Protein AF-A0A9D1D3E6-F1 (afdb_monomer_lite)

Secondary structure (DSSP, 8-state):
--PPPPP----------------PPPPPP----S-GGGGTS--S-------------HHHHHHHHHS----HHHHHHHHHHHHHHSTTTHHHHHHHHHHTTS-EEHHHHHHHHHTSHHHHHH---S-HHHHHHHHHHTTSEEEEEE-TTS-B--GGGGTT--HHHHHHH--EEEEEE-HHHHHHHHHH-HHHHHHHHHHTSGGGHHHHHHHHHHTTS-B-HHHHHHHHHH-TTS---EEETTEEPPHHHHHHHHHHHTSEEESSSEEE-HHHHHHHHT--------

Radius of gyration: 28.0 Å; chains: 1; bounding box: 57×85×76 Å

Sequence (286 aa):
MAQAPALVDAESTACPSTSRTRKMPPFPAFEAPSSFERYAEGEAGGVYARPQSRASSASDRAVAESAGELSLEARTDAVVTCVCSQAPLREVLYKTLVHCIEPRDFSEVEDFIAAQDEFVYSHIIQTPFTLVQMLLCAYGLEQIPLDEAGQPLAPERFEGLSEDEADDLVATYELSMTDAGKQAVDLLSPARRIRSQIMQKPHRAHTFYQVLDFCTTPRKFPEIQDYFKQEDDLVLDTVQANQKLSPDFYVDRLEKAGGLVWRGAWVTTDAGKQALATRCDAPCSK

Foldseek 3Di:
DDDDDDDDDDDDDDDDDDPPPPPDDPDPDPDDPPDPVVVVPPPDDDDPPPPDPPPPDVVNVVVVVPPPPDDLVQLLVLQLCLLPVDLLCNVLLLVLLVVQQPKDWLVVSQVVSCPDLSNVPVVDVDHSVVSVVSCCVSLQKDKFFAAPVRDGDDPVNCPPDDPVRVVNRGPTIIMHTDPSNVVNSVVLPLLVLLVCLLPVPVLQNVQLLVVLVVQQPFAAPVVLQVVVVVDPSHDQDAPDVPRTHGSVVSQVSCVSSVQWGDPVGIHGDPSVVVCNVPDPPDPPDD

Organism: NCBI:txid2840688

pLDDT: mean 78.52, std 25.21, range [24.25, 98.44]

Structure (mmCIF, N/CA/C/O backbone):
data_AF-A0A9D1D3E6-F1
#
_entry.id   AF-A0A9D1D3E6-F1
#
loop_
_atom_site.group_PDB
_atom_site.id
_atom_site.type_symbol
_atom_site.label_atom_id
_atom_site.label_alt_id
_atom_site.label_comp_id
_atom_site.label_asym_id
_atom_site.label_entity_id
_atom_site.label_seq_id
_atom_site.pdbx_PDB_ins_code
_atom_site.Cartn_x
_atom_site.Cartn_y
_atom_site.Cartn_z
_atom_site.occupancy
_atom_site.B_iso_or_equiv
_atom_site.auth_seq_id
_atom_site.auth_comp_id
_atom_site.auth_asym_id
_atom_site.auth_atom_id
_atom_site.pdbx_PDB_model_num
ATOM 1 N N . MET A 1 1 ? 12.333 68.688 -42.466 1.00 40.88 1 MET A N 1
ATOM 2 C CA . MET A 1 1 ? 12.000 69.496 -41.275 1.00 40.88 1 MET A CA 1
ATOM 3 C C . MET A 1 1 ? 10.821 68.853 -40.571 1.00 40.88 1 MET A C 1
ATOM 5 O O . MET A 1 1 ? 9.738 68.887 -41.131 1.00 40.88 1 MET A O 1
ATOM 9 N N . ALA A 1 2 ? 11.059 68.230 -39.418 1.00 38.19 2 ALA A N 1
ATOM 10 C CA . ALA A 1 2 ? 10.150 68.134 -38.268 1.00 38.19 2 ALA A CA 1
ATOM 11 C C . ALA A 1 2 ? 10.838 67.238 -37.226 1.00 38.19 2 ALA A C 1
ATOM 13 O O . ALA A 1 2 ? 11.149 66.082 -37.500 1.00 38.19 2 ALA A O 1
ATOM 14 N N . GLN A 1 3 ? 11.169 67.850 -36.092 1.00 34.41 3 GLN A N 1
ATOM 15 C CA . GLN A 1 3 ? 11.881 67.293 -34.945 1.00 34.41 3 GLN A CA 1
ATOM 16 C C . GLN A 1 3 ? 11.022 66.297 -34.160 1.00 34.41 3 GLN A C 1
ATOM 18 O O . GLN A 1 3 ? 9.830 66.518 -33.961 1.00 34.41 3 GLN A O 1
ATOM 23 N N . ALA A 1 4 ? 11.676 65.252 -33.655 1.00 40.06 4 ALA A N 1
ATOM 24 C CA . ALA A 1 4 ? 11.192 64.437 -32.548 1.00 40.06 4 ALA A CA 1
ATOM 25 C C . ALA A 1 4 ? 11.389 65.185 -31.214 1.00 40.06 4 ALA A C 1
ATOM 27 O O . ALA A 1 4 ? 12.439 65.814 -31.045 1.00 40.06 4 ALA A O 1
ATOM 28 N N . PRO A 1 5 ? 10.449 65.103 -30.254 1.00 45.25 5 PRO A N 1
ATOM 29 C CA . PRO A 1 5 ? 10.700 65.516 -28.887 1.00 45.25 5 PRO A CA 1
ATOM 30 C C . PRO A 1 5 ? 11.123 64.339 -27.998 1.00 45.25 5 PRO A C 1
ATOM 32 O O . PRO A 1 5 ? 10.893 63.166 -28.292 1.00 45.25 5 PRO A O 1
ATOM 35 N N . ALA A 1 6 ? 11.809 64.737 -26.935 1.00 36.91 6 ALA A N 1
ATOM 36 C CA . ALA A 1 6 ? 12.753 63.994 -26.127 1.00 36.91 6 ALA A CA 1
ATOM 37 C C . ALA A 1 6 ? 12.142 63.227 -24.943 1.00 36.91 6 ALA A C 1
ATOM 39 O O . ALA A 1 6 ? 10.986 63.417 -24.568 1.00 36.91 6 ALA A O 1
ATOM 40 N N . LEU A 1 7 ? 13.011 62.387 -24.375 1.00 34.22 7 LEU A N 1
ATOM 41 C CA . LEU A 1 7 ? 12.887 61.622 -23.142 1.00 34.22 7 LEU A CA 1
ATOM 42 C C . LEU A 1 7 ? 12.413 62.465 -21.949 1.00 34.22 7 LEU A C 1
ATOM 44 O O . LEU A 1 7 ? 12.846 63.602 -21.769 1.00 34.22 7 LEU A O 1
ATOM 48 N N . VAL A 1 8 ? 11.623 61.827 -21.085 1.00 37.94 8 VAL A N 1
ATOM 49 C CA . VAL A 1 8 ? 11.493 62.183 -19.670 1.00 37.94 8 VAL A CA 1
ATOM 50 C C . VAL A 1 8 ? 11.907 60.981 -18.826 1.00 37.94 8 VAL A C 1
ATOM 52 O O . VAL A 1 8 ? 11.425 59.864 -19.026 1.00 37.94 8 VAL A O 1
ATOM 55 N N . ASP A 1 9 ? 12.862 61.242 -17.941 1.00 31.69 9 ASP A N 1
ATOM 56 C CA . ASP A 1 9 ? 13.525 60.313 -17.038 1.00 31.69 9 ASP A CA 1
ATOM 57 C C . ASP A 1 9 ? 12.572 59.788 -15.955 1.00 31.69 9 ASP A C 1
ATOM 59 O O . ASP A 1 9 ? 11.878 60.556 -15.289 1.00 31.69 9 ASP A O 1
ATOM 63 N N . ALA A 1 10 ? 12.562 58.469 -15.753 1.00 37.44 10 ALA A N 1
ATOM 64 C CA . ALA A 1 10 ? 11.935 57.845 -14.595 1.00 37.44 10 ALA A CA 1
ATOM 65 C C . ALA A 1 10 ? 12.993 57.664 -13.498 1.00 37.44 10 ALA A C 1
ATOM 67 O O . ALA A 1 10 ? 13.894 56.830 -13.608 1.00 37.44 10 ALA A O 1
ATOM 68 N N . GLU A 1 11 ? 12.874 58.474 -12.447 1.00 33.72 11 GLU A N 1
ATOM 69 C CA . GLU A 1 11 ? 13.669 58.398 -11.226 1.00 33.72 11 GLU A CA 1
ATOM 70 C C . GLU A 1 11 ? 13.588 57.012 -10.568 1.00 33.72 11 GLU A C 1
ATOM 72 O O . GLU A 1 11 ? 12.531 56.504 -10.190 1.00 33.72 11 GLU A O 1
ATOM 77 N N . SER A 1 12 ? 14.771 56.427 -10.393 1.00 38.28 12 SER A N 1
ATOM 78 C CA . SER A 1 12 ? 15.054 55.240 -9.598 1.00 38.28 12 SER A CA 1
ATOM 79 C C . SER A 1 12 ? 14.793 55.516 -8.113 1.00 38.28 12 SER A C 1
ATOM 81 O O . SER A 1 12 ? 15.663 56.028 -7.409 1.00 38.28 12 SER A O 1
ATOM 83 N N . THR A 1 13 ? 13.628 55.109 -7.606 1.00 34.84 13 THR A N 1
ATOM 84 C CA . THR A 1 13 ? 13.395 54.999 -6.158 1.00 34.84 13 THR A CA 1
ATOM 85 C C . THR A 1 13 ? 13.752 53.586 -5.701 1.00 34.84 13 THR A C 1
ATOM 87 O O . THR A 1 13 ? 13.027 52.624 -5.946 1.00 34.84 13 THR A O 1
ATOM 90 N N . ALA A 1 14 ? 14.912 53.465 -5.058 1.00 33.28 14 ALA A N 1
ATOM 91 C CA . ALA A 1 14 ? 15.418 52.233 -4.475 1.00 33.28 14 ALA A CA 1
ATOM 92 C C . ALA A 1 14 ? 14.562 51.788 -3.272 1.00 33.28 14 ALA A C 1
ATOM 94 O O . ALA A 1 14 ? 14.410 52.527 -2.299 1.00 33.28 14 ALA A O 1
ATOM 95 N N . CYS A 1 15 ? 14.051 50.555 -3.304 1.00 30.61 15 CYS A N 1
ATOM 96 C CA . CYS A 1 15 ? 13.525 49.878 -2.118 1.00 30.61 15 CYS A CA 1
ATOM 97 C C . CYS A 1 15 ? 14.690 49.361 -1.250 1.00 30.61 15 CYS A C 1
ATOM 99 O O . CYS A 1 15 ? 15.587 48.698 -1.776 1.00 30.61 15 CYS A O 1
ATOM 101 N N . PRO A 1 16 ? 14.693 49.595 0.075 1.00 35.12 16 PRO A N 1
ATOM 102 C CA . PRO A 1 16 ? 15.749 49.097 0.945 1.00 35.12 16 PRO A CA 1
ATOM 103 C C . PRO A 1 16 ? 15.631 47.578 1.136 1.00 35.12 16 PRO A C 1
ATOM 105 O O . PRO A 1 16 ? 14.717 47.070 1.787 1.00 35.12 16 PRO A O 1
ATOM 108 N N . SER A 1 17 ? 16.607 46.848 0.595 1.00 37.59 17 SER A N 1
ATOM 109 C CA . SER A 1 17 ? 16.848 45.438 0.886 1.00 37.59 17 SER A CA 1
ATOM 110 C C . SER A 1 17 ? 17.264 45.272 2.351 1.00 37.59 17 SER A C 1
ATOM 112 O O . SER A 1 17 ? 18.379 45.625 2.735 1.00 37.59 17 SER A O 1
ATOM 114 N N . THR A 1 18 ? 16.395 44.697 3.178 1.00 36.81 18 THR A N 1
ATOM 115 C CA . THR A 1 18 ? 16.765 44.204 4.512 1.00 36.81 18 THR A CA 1
ATOM 116 C C . THR A 1 18 ? 16.769 42.680 4.507 1.00 36.81 18 THR A C 1
ATOM 118 O O . THR A 1 18 ? 15.882 42.005 5.019 1.00 36.81 18 THR A O 1
ATOM 121 N N . SER A 1 19 ? 17.820 42.113 3.915 1.00 36.44 19 SER A N 1
ATOM 122 C CA . SER A 1 19 ? 18.178 40.704 4.058 1.00 36.44 19 SER A CA 1
ATOM 123 C C . SER A 1 19 ? 18.653 40.437 5.491 1.00 36.44 19 SER A C 1
ATOM 125 O O . SER A 1 19 ? 19.840 40.529 5.801 1.00 36.44 19 SER A O 1
ATOM 127 N N . ARG A 1 20 ? 17.728 40.101 6.395 1.00 36.97 20 ARG A N 1
ATOM 128 C CA . ARG A 1 20 ? 18.063 39.485 7.687 1.00 36.97 20 ARG A CA 1
ATOM 129 C C . ARG A 1 20 ? 18.245 37.982 7.475 1.00 36.97 20 ARG A C 1
ATOM 131 O O . ARG A 1 20 ? 17.347 37.188 7.736 1.00 36.97 20 ARG A O 1
ATOM 138 N N . THR A 1 21 ? 19.422 37.571 7.013 1.00 38.19 21 THR A N 1
ATOM 139 C CA . THR A 1 21 ? 19.848 36.172 7.134 1.00 38.19 21 THR A CA 1
ATOM 140 C C . THR A 1 21 ? 20.020 35.854 8.618 1.00 38.19 21 THR A C 1
ATOM 142 O O . THR A 1 21 ? 21.025 36.234 9.223 1.00 38.19 21 THR A O 1
ATOM 145 N N . ARG A 1 22 ? 19.046 35.172 9.235 1.00 39.72 22 ARG A N 1
ATOM 146 C CA . ARG A 1 22 ? 19.303 34.478 10.502 1.00 39.72 22 ARG A CA 1
ATOM 147 C C . ARG A 1 22 ? 20.287 33.357 10.182 1.00 39.72 22 ARG A C 1
ATOM 149 O O . ARG A 1 22 ? 19.914 32.391 9.526 1.00 39.72 22 ARG A O 1
ATOM 156 N N . LYS A 1 23 ? 21.545 33.493 10.610 1.00 40.69 23 LYS A N 1
ATOM 157 C CA . LYS A 1 23 ? 22.449 32.342 10.687 1.00 40.69 23 LYS A CA 1
ATOM 158 C C . LYS A 1 23 ? 21.807 31.352 11.656 1.00 40.69 23 LYS A C 1
ATOM 160 O O . LYS A 1 23 ? 21.711 31.649 12.844 1.00 40.69 23 LYS A O 1
ATOM 165 N N . MET A 1 24 ? 21.329 30.219 11.144 1.00 37.09 24 MET A N 1
ATOM 166 C CA . MET A 1 24 ? 21.051 29.073 12.003 1.00 37.09 24 MET A CA 1
ATOM 167 C C . MET A 1 24 ? 22.364 28.694 12.699 1.00 37.09 24 MET A C 1
ATOM 169 O O . MET A 1 24 ? 23.413 28.723 12.042 1.00 37.09 24 MET A O 1
ATOM 173 N N . PRO A 1 25 ? 22.349 28.391 14.009 1.00 48.41 25 PRO A N 1
ATOM 174 C CA . PRO A 1 25 ? 23.513 27.789 14.637 1.00 48.41 25 PRO A CA 1
ATOM 175 C C . PRO A 1 25 ? 23.863 26.503 13.871 1.00 48.41 25 PRO A C 1
ATOM 177 O O . PRO A 1 25 ? 22.951 25.834 13.372 1.00 48.41 25 PRO A O 1
ATOM 180 N N . PRO A 1 26 ? 25.158 26.179 13.711 1.00 50.59 26 PRO A N 1
ATOM 181 C CA . PRO A 1 26 ? 25.552 24.943 13.053 1.00 50.59 26 PRO A CA 1
ATOM 182 C C . PRO A 1 26 ? 24.870 23.770 13.757 1.00 50.59 26 PRO A C 1
ATOM 184 O O . PRO A 1 26 ? 24.799 23.742 14.988 1.00 50.59 26 PRO A O 1
ATOM 187 N N . PHE A 1 27 ? 24.344 22.827 12.971 1.00 34.50 27 PHE A N 1
ATOM 188 C CA . PHE A 1 27 ? 23.853 21.568 13.520 1.00 34.50 27 PHE A CA 1
ATOM 189 C C . PHE A 1 27 ? 24.964 20.952 14.381 1.00 34.50 27 PHE A C 1
ATOM 191 O O . PHE A 1 27 ? 26.127 20.986 13.961 1.00 34.50 27 PHE A O 1
ATOM 198 N N . PRO A 1 28 ? 24.644 20.442 15.585 1.00 44.94 28 PRO A N 1
ATOM 199 C CA . PRO A 1 28 ? 25.637 19.772 16.408 1.00 44.94 28 PRO A CA 1
ATOM 200 C C . PRO A 1 28 ? 26.287 18.664 15.579 1.00 44.94 28 PRO A C 1
ATOM 202 O O . PRO A 1 28 ? 25.602 17.957 14.835 1.00 44.94 28 PRO A O 1
ATOM 205 N N . ALA A 1 29 ? 27.613 18.557 15.662 1.00 40.66 29 ALA A N 1
ATOM 206 C CA . ALA A 1 29 ? 28.335 17.497 14.983 1.00 40.66 29 ALA A CA 1
ATOM 207 C C . ALA A 1 29 ? 27.769 16.154 15.454 1.00 40.66 29 ALA A C 1
ATOM 209 O O . ALA A 1 29 ? 27.758 15.859 16.649 1.00 40.66 29 ALA A O 1
ATOM 210 N N . PHE A 1 30 ? 27.253 15.367 14.514 1.00 39.25 30 PHE A N 1
ATOM 211 C CA . PHE A 1 30 ? 26.855 13.998 14.785 1.00 39.25 30 PHE A CA 1
ATOM 212 C C . PHE A 1 30 ? 28.131 13.168 14.931 1.00 39.25 30 PHE A C 1
ATOM 214 O O . PHE A 1 30 ? 28.717 12.726 13.944 1.00 39.25 30 PHE A O 1
ATOM 221 N N . GLU A 1 31 ? 28.592 12.998 16.166 1.00 37.75 31 GLU A N 1
ATOM 222 C CA . GLU A 1 31 ? 29.558 11.957 16.496 1.00 37.75 31 GLU A CA 1
ATOM 223 C C . GLU A 1 31 ? 28.791 10.652 16.682 1.00 37.75 31 GLU A C 1
ATOM 225 O O . GLU A 1 31 ? 28.139 10.428 17.702 1.00 37.75 31 GLU A O 1
ATOM 230 N N . ALA A 1 32 ? 28.845 9.798 15.661 1.00 36.06 32 ALA A N 1
ATOM 231 C CA . ALA A 1 32 ? 28.366 8.430 15.775 1.00 36.06 32 ALA A CA 1
ATOM 232 C C . ALA A 1 32 ? 29.172 7.715 16.880 1.00 36.06 32 ALA A C 1
ATOM 234 O O . ALA A 1 32 ? 30.404 7.658 16.778 1.00 36.06 32 ALA A O 1
ATOM 235 N N . PRO A 1 33 ? 28.530 7.163 17.926 1.00 39.19 33 PRO A N 1
ATOM 236 C CA . PRO A 1 33 ? 29.233 6.396 18.945 1.00 39.19 33 PRO A CA 1
ATOM 237 C C . PRO A 1 33 ? 29.929 5.188 18.311 1.00 39.19 33 PRO A C 1
ATOM 239 O O . PRO A 1 33 ? 29.337 4.453 17.523 1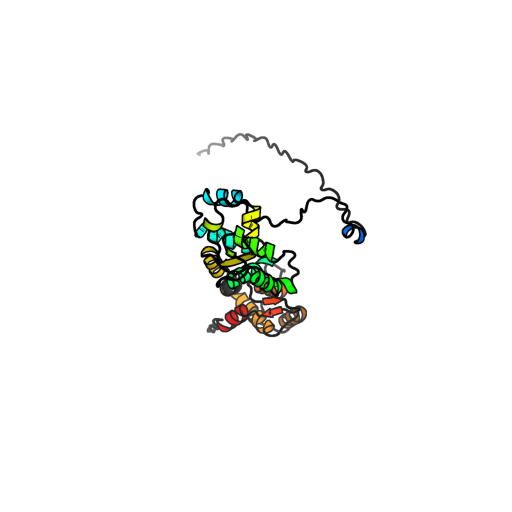.00 39.19 33 PRO A O 1
ATOM 242 N N . SER A 1 34 ? 31.197 4.979 18.661 1.00 40.25 34 SER A N 1
ATOM 243 C CA . SER A 1 34 ? 32.082 3.993 18.029 1.00 40.25 34 SER A CA 1
ATOM 244 C C . SER A 1 34 ? 31.787 2.529 18.376 1.00 40.25 34 SER A C 1
ATOM 246 O O . SER A 1 34 ? 32.516 1.648 17.920 1.00 40.25 34 SER A O 1
ATOM 248 N N . SER A 1 35 ? 30.744 2.233 19.153 1.00 45.78 35 SER A N 1
ATOM 249 C CA . SER A 1 35 ? 30.338 0.852 19.405 1.00 45.78 35 SER A CA 1
ATOM 250 C C . SER A 1 35 ? 28.846 0.704 19.707 1.00 45.78 35 SER A C 1
ATOM 252 O O . SER A 1 35 ? 28.232 1.485 20.433 1.00 45.78 35 SER A O 1
ATOM 254 N N . PHE A 1 36 ? 28.293 -0.361 19.128 1.00 40.34 36 PHE A N 1
ATOM 255 C CA . PHE A 1 36 ? 26.905 -0.819 19.200 1.00 40.34 36 PHE A CA 1
ATOM 256 C C . PHE A 1 36 ? 26.431 -1.139 20.633 1.00 40.34 36 PHE A C 1
ATOM 258 O O . PHE A 1 36 ? 25.243 -1.071 20.928 1.00 40.34 36 PHE A O 1
ATOM 265 N N . GLU A 1 37 ? 27.353 -1.429 21.551 1.00 39.22 37 GLU A N 1
ATOM 266 C CA . GLU A 1 37 ? 27.045 -1.918 22.902 1.00 39.22 37 GLU A CA 1
ATOM 267 C C . GLU A 1 37 ? 26.403 -0.856 23.814 1.00 39.22 37 GLU A C 1
ATOM 269 O O . GLU A 1 37 ? 25.598 -1.203 24.672 1.00 39.22 37 GLU A O 1
ATOM 274 N N . ARG A 1 38 ? 26.631 0.447 23.576 1.00 39.00 38 ARG A N 1
ATOM 275 C CA . ARG A 1 38 ? 25.973 1.519 24.356 1.00 39.00 38 ARG A CA 1
ATOM 276 C C . ARG A 1 38 ? 24.497 1.752 24.011 1.00 39.00 38 ARG A C 1
ATOM 278 O O . ARG A 1 38 ? 23.840 2.510 24.711 1.00 39.00 38 ARG A O 1
ATOM 285 N N . TYR A 1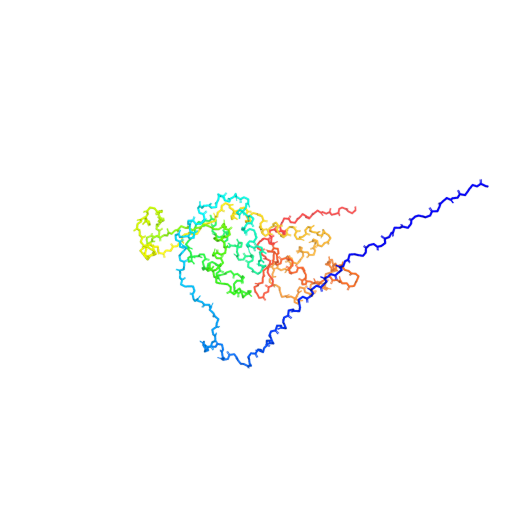 39 ? 23.966 1.122 22.960 1.00 42.38 39 TYR A N 1
ATOM 286 C CA . TYR A 1 39 ? 22.527 1.156 22.660 1.00 42.38 39 TYR A CA 1
ATOM 287 C C . TYR A 1 39 ? 21.724 0.121 23.463 1.00 42.38 39 TYR A C 1
ATOM 289 O O . TYR A 1 39 ? 20.520 0.294 23.631 1.00 42.38 39 TYR A O 1
ATOM 297 N N . ALA A 1 40 ? 22.365 -0.950 23.943 1.00 37.75 40 ALA A N 1
ATOM 298 C CA . ALA A 1 40 ? 21.685 -2.039 24.647 1.00 37.75 40 ALA A CA 1
ATOM 299 C C . ALA A 1 40 ? 21.458 -1.737 26.139 1.00 37.75 40 ALA A C 1
ATOM 301 O O . ALA A 1 40 ? 20.507 -2.237 26.738 1.00 37.75 40 ALA A O 1
ATOM 302 N N . GLU A 1 41 ? 22.302 -0.893 26.731 1.00 34.91 41 GLU A N 1
ATOM 303 C CA . GLU A 1 41 ? 22.212 -0.485 28.132 1.00 34.91 41 GLU A CA 1
ATOM 304 C C . GLU A 1 41 ? 21.553 0.898 28.197 1.00 34.91 41 GLU A C 1
ATOM 306 O O . GLU A 1 41 ? 22.193 1.924 27.989 1.00 34.91 41 GLU A O 1
ATOM 311 N N . GLY A 1 42 ? 20.231 0.906 28.385 1.00 38.72 42 GLY A N 1
ATOM 312 C CA . GLY A 1 42 ? 19.342 2.065 28.260 1.00 38.72 42 GLY A CA 1
ATOM 313 C C . GLY A 1 42 ? 19.565 3.216 29.250 1.00 38.72 42 GLY A C 1
ATOM 314 O O . GLY A 1 42 ? 18.682 3.518 30.048 1.00 38.72 42 GLY A O 1
ATOM 315 N N . GLU A 1 43 ? 20.683 3.929 29.135 1.00 36.19 43 GLU A N 1
ATOM 316 C CA . GLU A 1 43 ? 20.947 5.196 29.823 1.00 36.19 43 GLU A CA 1
ATOM 317 C C . GLU A 1 43 ? 21.388 6.292 28.837 1.00 36.19 43 GLU A C 1
ATOM 319 O O . GLU A 1 43 ? 22.552 6.670 28.751 1.00 36.19 43 GLU A O 1
ATOM 324 N N . ALA A 1 44 ? 20.424 6.846 28.096 1.00 32.53 44 ALA A N 1
ATOM 325 C CA . ALA A 1 44 ? 20.432 8.244 27.656 1.00 32.53 44 ALA A CA 1
ATOM 326 C C . ALA A 1 44 ? 19.013 8.634 27.217 1.00 32.53 44 ALA A C 1
ATOM 328 O O . ALA A 1 44 ? 18.488 8.142 26.221 1.00 32.53 44 ALA A O 1
ATOM 329 N N . GLY A 1 45 ? 18.378 9.503 28.005 1.00 37.72 45 GLY A N 1
ATOM 330 C CA . GLY A 1 45 ? 16.989 9.911 27.843 1.00 37.72 45 GLY A CA 1
ATOM 331 C C . GLY A 1 45 ? 16.689 10.592 26.507 1.00 37.72 45 GLY A C 1
ATOM 332 O O . GLY A 1 45 ? 17.087 11.727 26.261 1.00 37.72 45 GLY A O 1
ATOM 333 N N . GLY A 1 46 ? 15.879 9.915 25.701 1.00 28.28 46 GLY A N 1
ATOM 334 C CA . GLY A 1 46 ? 14.884 10.513 24.824 1.00 28.28 46 GLY A CA 1
ATOM 335 C C . GLY A 1 46 ? 13.560 9.850 25.177 1.00 28.28 46 GLY A C 1
ATOM 336 O O . GLY A 1 46 ? 13.474 8.625 25.183 1.00 28.28 46 GLY A O 1
ATOM 337 N N . VAL A 1 47 ? 12.558 10.637 25.562 1.00 33.47 47 VAL A N 1
ATOM 338 C CA . VAL A 1 47 ? 11.238 10.141 25.966 1.00 33.47 47 VAL A CA 1
ATOM 339 C C . VAL A 1 47 ? 10.556 9.490 24.760 1.00 33.47 47 VAL A C 1
ATOM 341 O O . VAL A 1 47 ? 9.810 10.136 24.037 1.00 33.47 47 VAL A O 1
ATOM 344 N N . TYR A 1 48 ? 10.797 8.201 24.551 1.00 32.50 48 TYR A N 1
ATOM 345 C CA . TYR A 1 48 ? 9.810 7.312 23.961 1.00 32.50 48 TYR A CA 1
ATOM 346 C C . TYR A 1 48 ? 9.181 6.581 25.131 1.00 32.50 48 TYR A C 1
ATOM 348 O O . TYR A 1 48 ? 9.608 5.499 25.533 1.00 32.50 48 TYR A O 1
ATOM 356 N N . ALA A 1 49 ? 8.198 7.248 25.738 1.00 26.11 49 ALA A N 1
ATOM 357 C CA . ALA A 1 49 ? 7.249 6.553 26.578 1.00 26.11 49 ALA A CA 1
ATOM 358 C C . ALA A 1 49 ? 6.727 5.374 25.751 1.00 26.11 49 ALA A C 1
ATOM 360 O O . ALA A 1 49 ? 6.191 5.565 24.658 1.00 26.11 49 ALA A O 1
ATOM 361 N N . ARG A 1 50 ? 6.947 4.158 26.256 1.00 24.25 50 ARG A N 1
ATOM 362 C CA . ARG A 1 50 ? 6.205 2.968 25.845 1.00 24.25 50 ARG A CA 1
ATOM 363 C C . ARG A 1 50 ? 4.742 3.409 25.706 1.00 24.25 50 ARG A C 1
ATOM 365 O O . ARG A 1 50 ? 4.246 3.973 26.685 1.00 24.25 50 ARG A O 1
ATOM 372 N N . PRO A 1 51 ? 4.071 3.241 24.552 1.00 30.31 51 PRO A N 1
ATOM 373 C CA . PRO A 1 51 ? 2.654 3.524 24.503 1.00 30.31 51 PRO A CA 1
ATOM 374 C C . PRO A 1 51 ? 2.011 2.501 25.435 1.00 30.31 51 PRO A C 1
ATOM 376 O O . PRO A 1 51 ? 1.881 1.325 25.106 1.00 30.31 51 PRO A O 1
ATOM 379 N N . GLN A 1 52 ? 1.709 2.938 26.656 1.00 29.33 52 GLN A N 1
ATOM 380 C CA . GLN A 1 52 ? 0.580 2.396 27.384 1.00 29.33 52 GLN A CA 1
ATOM 381 C C . GLN A 1 52 ? -0.599 2.535 26.431 1.00 29.33 52 GLN A C 1
ATOM 383 O O . GLN A 1 52 ? -0.685 3.548 25.730 1.00 29.33 52 GLN A O 1
ATOM 388 N N . SER A 1 53 ? -1.402 1.479 26.339 1.00 34.88 53 SER A N 1
ATOM 389 C CA . SER A 1 53 ? -2.654 1.428 25.597 1.00 34.88 53 SER A CA 1
ATOM 390 C C . SER A 1 53 ? -3.440 2.697 25.883 1.00 34.88 53 SER A C 1
ATOM 392 O O . SER A 1 53 ? -4.142 2.809 26.878 1.00 34.88 53 SER A O 1
ATOM 394 N N . ARG A 1 54 ? -3.262 3.703 25.032 1.00 33.03 54 ARG A N 1
ATOM 395 C CA . ARG A 1 54 ? -4.072 4.899 25.073 1.00 33.03 54 ARG A CA 1
ATOM 396 C C . ARG A 1 54 ? -5.277 4.522 24.243 1.00 33.03 54 ARG A C 1
ATOM 398 O O . ARG A 1 54 ? -5.343 4.846 23.058 1.00 33.03 54 ARG A O 1
ATOM 405 N N . ALA A 1 55 ? -6.165 3.747 24.868 1.00 36.00 55 ALA A N 1
ATOM 406 C CA . ALA A 1 55 ? -7.557 3.747 24.483 1.00 36.00 55 ALA A CA 1
ATOM 407 C C . ALA A 1 55 ? -7.917 5.215 24.243 1.00 36.00 55 ALA A C 1
ATOM 409 O O . ALA A 1 55 ? -7.560 6.107 25.019 1.00 36.00 55 ALA A O 1
ATOM 410 N N . SER A 1 56 ? -8.446 5.494 23.058 1.00 38.91 56 SER A N 1
ATOM 411 C CA . SER A 1 56 ? -8.832 6.835 22.641 1.00 38.91 56 SER A CA 1
ATOM 412 C C . SER A 1 56 ? -9.692 7.450 23.741 1.00 38.91 56 SER A C 1
ATOM 414 O O . SER A 1 56 ? -10.829 7.018 23.940 1.00 38.91 56 SER A O 1
ATOM 416 N N . SER A 1 57 ? -9.125 8.410 24.473 1.00 35.62 57 SER A N 1
ATOM 417 C CA . SER A 1 57 ? -9.779 9.007 25.630 1.00 35.62 57 SER A CA 1
ATOM 418 C C . SER A 1 57 ? -11.151 9.553 25.227 1.00 35.62 57 SER A C 1
ATOM 420 O O . SER A 1 57 ? -11.325 10.063 24.114 1.00 35.62 57 SER A O 1
ATOM 422 N N . ALA A 1 58 ? -12.130 9.499 26.131 1.00 37.41 58 ALA A N 1
ATOM 423 C CA . ALA A 1 58 ? -13.445 10.111 25.916 1.00 37.41 58 ALA A CA 1
ATOM 424 C C . ALA A 1 58 ? -13.333 11.603 25.520 1.00 37.41 58 ALA A C 1
ATOM 426 O O . ALA A 1 58 ? -14.164 12.122 24.776 1.00 37.41 58 ALA A O 1
ATOM 427 N N . SER A 1 59 ? -12.254 12.275 25.940 1.00 32.97 59 SER A N 1
ATOM 428 C CA . SER A 1 59 ? -11.899 13.629 25.506 1.00 32.97 59 SER A CA 1
ATOM 429 C C . SER A 1 59 ? -11.487 13.743 24.034 1.00 32.97 59 SER A C 1
ATOM 431 O O . SER A 1 59 ? -11.862 14.725 23.401 1.00 32.97 59 SER A O 1
ATOM 433 N N . ASP A 1 60 ? -10.776 12.768 23.459 1.00 36.78 60 ASP A N 1
ATOM 434 C CA . ASP A 1 60 ? -10.442 12.765 22.024 1.00 36.78 60 ASP A CA 1
ATOM 435 C C . ASP A 1 60 ? -11.673 12.422 21.164 1.00 36.78 60 ASP A C 1
ATOM 437 O O . ASP A 1 60 ? -11.864 13.004 20.094 1.00 36.78 60 ASP A O 1
ATOM 441 N N . ARG A 1 61 ? -12.567 11.558 21.674 1.00 39.75 61 ARG A N 1
ATOM 442 C CA . ARG A 1 61 ? -13.895 11.290 21.084 1.00 39.75 61 ARG A CA 1
ATOM 443 C C . ARG A 1 61 ? -14.784 12.543 21.053 1.00 39.75 61 ARG A C 1
ATOM 445 O O . ARG A 1 61 ? -15.369 12.843 20.017 1.00 39.75 61 ARG A O 1
ATOM 452 N N . ALA A 1 62 ? -14.816 13.328 22.131 1.00 29.83 62 ALA A N 1
ATOM 453 C CA . ALA A 1 62 ? -15.627 14.548 22.210 1.00 29.83 62 ALA A CA 1
ATOM 454 C C . ALA A 1 62 ? -15.105 15.703 21.325 1.00 29.83 62 ALA A C 1
ATOM 456 O O . ALA A 1 62 ? -15.885 16.534 20.852 1.00 29.83 62 ALA A O 1
ATOM 457 N N . VAL A 1 63 ? -13.794 15.770 21.052 1.00 36.31 63 VAL A N 1
ATOM 458 C CA . VAL A 1 63 ? -13.248 16.750 20.092 1.00 36.31 63 VAL A CA 1
ATOM 459 C C . VAL A 1 63 ? -13.618 16.367 18.652 1.00 36.31 63 VAL A C 1
ATOM 461 O O . VAL A 1 63 ? -13.902 17.259 17.851 1.00 36.31 63 VAL A O 1
ATOM 464 N N . ALA A 1 64 ? -13.709 15.070 18.338 1.00 37.56 64 ALA A N 1
ATOM 465 C CA . ALA A 1 64 ? -14.181 14.587 17.038 1.00 37.56 64 ALA A CA 1
ATOM 466 C C . ALA A 1 64 ? -15.683 14.850 16.804 1.00 37.56 64 ALA A C 1
ATOM 468 O O . ALA A 1 64 ? -16.074 15.157 15.682 1.00 37.56 64 ALA A O 1
ATOM 469 N N . GLU A 1 65 ? -16.513 14.817 17.851 1.00 36.59 65 GLU A N 1
ATOM 470 C CA . GLU A 1 65 ? -17.962 15.075 17.751 1.00 36.59 65 GLU A CA 1
ATOM 471 C C . GLU A 1 65 ? -18.338 16.557 17.551 1.00 36.59 65 GLU A C 1
ATOM 473 O O . GLU A 1 65 ? -19.464 16.858 17.156 1.00 36.59 65 GLU A O 1
ATOM 478 N N . SER A 1 66 ? -17.416 17.504 17.774 1.00 34.97 66 SER A N 1
ATOM 479 C CA . SER A 1 66 ? -17.686 18.949 17.613 1.00 34.97 66 SER A CA 1
ATOM 480 C C . SER A 1 66 ? -17.080 19.588 16.355 1.00 34.97 66 SER A C 1
ATOM 482 O O . SER A 1 66 ? -17.359 20.753 16.053 1.00 34.97 66 SER A O 1
ATOM 484 N N . ALA A 1 67 ? -16.295 18.837 15.580 1.00 40.12 67 ALA A N 1
ATOM 485 C CA . ALA A 1 67 ? -15.884 19.233 14.240 1.00 40.12 67 ALA A CA 1
ATOM 486 C C . ALA A 1 67 ? -16.979 18.782 13.269 1.00 40.12 67 ALA A C 1
ATOM 488 O O . ALA A 1 67 ? -17.163 17.584 13.081 1.00 40.12 67 ALA A O 1
ATOM 489 N N . GLY A 1 68 ? -17.731 19.730 12.693 1.00 50.69 68 GLY A N 1
ATOM 490 C CA . GLY A 1 68 ? -18.824 19.431 11.761 1.00 50.69 68 GLY A CA 1
ATOM 491 C C . GLY A 1 68 ? -18.444 18.306 10.800 1.00 50.69 68 GLY A C 1
ATOM 492 O O . GLY A 1 68 ? -17.350 18.354 10.237 1.00 50.69 68 GLY A O 1
ATOM 493 N N . GLU A 1 69 ? -19.312 17.291 10.699 1.00 69.25 69 GLU A N 1
ATOM 494 C CA . GLU A 1 69 ? -19.058 16.029 9.998 1.00 69.25 69 GLU A CA 1
ATOM 495 C C . GLU A 1 69 ? -18.238 16.271 8.729 1.00 69.25 69 GLU A C 1
ATOM 497 O O . GLU A 1 69 ? -18.736 16.823 7.744 1.00 69.25 69 GLU A O 1
ATOM 502 N N . LEU A 1 70 ? -16.949 15.907 8.767 1.00 82.12 70 LEU A N 1
ATOM 503 C CA . LEU A 1 70 ? -16.091 16.028 7.593 1.00 82.12 70 LEU A CA 1
ATOM 504 C C . LEU A 1 70 ? -16.778 15.309 6.437 1.00 82.12 70 LEU A C 1
ATOM 506 O O . LEU A 1 70 ? -17.182 14.151 6.591 1.00 82.12 70 LEU A O 1
ATOM 510 N N . SER A 1 71 ? -16.899 15.997 5.300 1.00 94.75 71 SER A N 1
ATOM 511 C CA . SER A 1 71 ? -17.518 15.423 4.112 1.00 94.75 71 SER A CA 1
ATOM 512 C C . SER A 1 71 ? -16.794 14.141 3.699 1.00 94.75 71 SER A C 1
ATOM 514 O O . SER A 1 71 ? -15.601 13.959 3.961 1.00 94.75 71 SER A O 1
ATOM 516 N N . LEU A 1 72 ? -17.507 13.251 3.009 1.00 94.62 72 LEU A N 1
ATOM 517 C CA . LEU A 1 72 ? -16.926 12.013 2.489 1.00 94.62 72 LEU A CA 1
ATOM 518 C C . LEU A 1 72 ? -15.703 12.276 1.593 1.00 94.62 72 LEU A C 1
ATOM 520 O O . LEU A 1 72 ? -14.730 11.530 1.646 1.00 94.62 72 LEU A O 1
ATOM 524 N N . GLU A 1 73 ? -15.728 13.361 0.818 1.00 96.00 73 GLU A N 1
ATOM 525 C CA . GLU A 1 73 ? -14.602 13.805 -0.011 1.00 96.00 73 GLU A CA 1
ATOM 526 C C . GLU A 1 73 ? -13.381 14.168 0.846 1.00 96.00 73 GLU A C 1
ATOM 528 O O . GLU A 1 73 ? -12.298 13.639 0.618 1.00 96.00 73 GLU A O 1
ATOM 533 N N . ALA A 1 74 ? -13.561 14.971 1.902 1.00 96.75 74 ALA A N 1
ATOM 534 C CA . ALA A 1 74 ? -12.470 15.349 2.801 1.00 96.75 74 ALA A CA 1
ATOM 535 C C . ALA A 1 74 ? -11.873 14.139 3.542 1.00 96.75 74 ALA A C 1
ATOM 537 O O . ALA A 1 74 ? -10.657 14.054 3.718 1.00 96.75 74 ALA A O 1
ATOM 538 N N . ARG A 1 75 ? -12.716 13.179 3.950 1.00 97.44 75 ARG A N 1
ATOM 539 C CA . ARG A 1 75 ? -12.251 11.914 4.542 1.00 97.44 75 ARG A CA 1
ATOM 540 C C . ARG A 1 75 ? -11.478 11.082 3.522 1.00 97.44 75 ARG A C 1
ATOM 542 O O . ARG A 1 75 ? -10.403 10.590 3.836 1.00 97.44 75 ARG A O 1
ATOM 549 N N . THR A 1 76 ? -11.975 10.972 2.291 1.00 98.25 76 THR A N 1
ATOM 550 C CA . THR A 1 76 ? -11.291 10.242 1.210 1.00 98.25 76 THR A CA 1
ATOM 551 C C . THR A 1 76 ? -9.915 10.844 0.922 1.00 98.25 76 THR A C 1
ATOM 553 O O . THR A 1 76 ? -8.932 10.108 0.833 1.00 98.25 76 THR A O 1
ATOM 556 N N . ASP A 1 77 ? -9.811 12.173 0.861 1.00 97.88 77 ASP A N 1
ATOM 557 C CA . ASP A 1 77 ? -8.539 12.879 0.691 1.00 97.88 77 ASP A CA 1
ATOM 558 C C . ASP A 1 77 ? -7.565 12.612 1.847 1.00 97.88 77 ASP A C 1
ATOM 560 O O . ASP A 1 77 ? -6.364 12.439 1.613 1.00 97.88 77 ASP A O 1
ATOM 564 N N . ALA A 1 78 ? -8.060 12.517 3.086 1.00 98.06 78 ALA A N 1
ATOM 565 C CA . ALA A 1 78 ? -7.246 12.145 4.241 1.00 98.06 78 ALA A CA 1
ATOM 566 C C . ALA A 1 78 ? -6.686 10.718 4.107 1.00 98.06 78 ALA A C 1
ATOM 568 O O . ALA A 1 78 ? -5.483 10.518 4.305 1.00 98.06 78 ALA A O 1
ATOM 569 N N . VAL A 1 79 ? -7.509 9.746 3.691 1.00 98.38 79 VAL A N 1
ATOM 570 C CA . VAL A 1 79 ? -7.062 8.365 3.432 1.00 98.38 79 VAL A CA 1
ATOM 571 C C . VAL A 1 79 ? -6.019 8.330 2.318 1.00 98.38 79 VAL A C 1
ATOM 573 O O . VAL A 1 79 ? -4.944 7.755 2.495 1.00 98.38 79 VAL A O 1
ATOM 576 N N . VAL A 1 80 ? -6.296 8.971 1.179 1.00 98.00 80 VAL A N 1
ATOM 577 C CA . VAL A 1 80 ? -5.374 9.010 0.034 1.00 98.00 80 VAL A CA 1
ATOM 578 C C . VAL A 1 80 ? -4.043 9.643 0.432 1.00 98.00 80 VAL A C 1
ATOM 580 O O . VAL A 1 80 ? -2.982 9.102 0.106 1.00 98.00 80 VAL A O 1
ATOM 583 N N . THR A 1 81 ? -4.088 10.748 1.176 1.00 97.94 81 THR A N 1
ATOM 584 C CA . THR A 1 81 ? -2.897 11.428 1.694 1.00 97.94 81 THR A CA 1
ATOM 585 C C . THR A 1 81 ? -2.107 10.516 2.625 1.00 97.94 81 THR A C 1
ATOM 587 O O . THR A 1 81 ? -0.899 10.376 2.444 1.00 97.94 81 THR A O 1
ATOM 590 N N . CYS A 1 82 ? -2.770 9.848 3.573 1.00 97.50 82 CYS A N 1
ATOM 591 C CA . CYS A 1 82 ? -2.141 8.904 4.494 1.00 97.50 82 CYS A CA 1
ATOM 592 C C . CYS A 1 82 ? -1.401 7.792 3.736 1.00 97.50 82 CYS A C 1
ATOM 594 O O . CYS A 1 82 ? -0.183 7.652 3.877 1.00 97.50 82 CYS A O 1
ATOM 596 N N . VAL A 1 83 ? -2.107 7.089 2.846 1.00 96.56 83 VAL A N 1
ATOM 597 C CA . VAL A 1 83 ? -1.578 5.958 2.067 1.00 96.56 83 VAL A CA 1
ATOM 598 C C . VAL A 1 83 ? -0.439 6.384 1.129 1.00 96.56 83 VAL A C 1
ATOM 600 O O . VAL A 1 83 ? 0.511 5.629 0.921 1.00 96.56 83 VAL A O 1
ATOM 603 N N . CYS A 1 84 ? -0.490 7.595 0.566 1.00 94.44 84 CYS A N 1
ATOM 604 C CA . CYS A 1 84 ? 0.521 8.074 -0.383 1.00 94.44 84 CYS A CA 1
ATOM 605 C C . CYS A 1 84 ? 1.691 8.831 0.259 1.00 94.44 84 CYS A C 1
ATOM 607 O O . CYS A 1 84 ? 2.703 9.038 -0.413 1.00 94.44 84 CYS A O 1
ATOM 609 N N . SER A 1 85 ? 1.577 9.242 1.525 1.00 92.75 85 SER A N 1
ATOM 610 C CA . SER A 1 85 ? 2.585 10.065 2.209 1.00 92.75 85 SER A CA 1
ATOM 611 C C . SER A 1 85 ? 3.953 9.386 2.303 1.00 92.75 85 SER A C 1
ATOM 613 O O . SER A 1 85 ? 4.988 10.044 2.193 1.00 92.75 85 SER A O 1
ATOM 615 N N . GLN A 1 86 ? 3.962 8.062 2.473 1.00 89.50 86 GLN A N 1
ATOM 616 C CA . GLN A 1 86 ? 5.166 7.260 2.654 1.00 89.50 86 GLN A CA 1
ATOM 617 C C . GLN A 1 86 ? 5.181 6.122 1.638 1.00 89.50 86 GLN A C 1
ATOM 619 O O . GLN A 1 86 ? 4.504 5.109 1.799 1.00 89.50 86 GLN A O 1
ATOM 624 N N . ALA A 1 87 ? 5.991 6.279 0.588 1.00 86.88 87 ALA A N 1
ATOM 625 C CA . ALA A 1 87 ? 6.069 5.311 -0.504 1.00 86.88 87 ALA A CA 1
ATOM 626 C C . ALA A 1 87 ? 6.320 3.852 -0.053 1.00 86.88 87 ALA A C 1
ATOM 628 O O . ALA A 1 87 ? 5.663 2.980 -0.621 1.00 86.88 87 ALA A O 1
ATOM 629 N N . PRO A 1 88 ? 7.175 3.564 0.955 1.00 87.94 88 PRO A N 1
ATOM 630 C CA . PRO A 1 88 ? 7.388 2.191 1.426 1.00 87.94 88 PRO A CA 1
ATOM 631 C C . PRO A 1 88 ? 6.166 1.560 2.105 1.00 87.94 88 PRO A C 1
ATOM 633 O O . PRO A 1 88 ? 6.028 0.344 2.094 1.00 87.94 88 PRO A O 1
ATOM 636 N N . LEU A 1 89 ? 5.277 2.370 2.690 1.00 92.75 89 LEU A N 1
ATOM 637 C CA . LEU A 1 89 ? 4.103 1.879 3.422 1.00 92.75 89 LEU A CA 1
ATOM 638 C C . LEU A 1 89 ? 2.867 1.736 2.530 1.00 92.75 89 LEU A C 1
ATOM 640 O O . LEU A 1 89 ? 1.898 1.091 2.919 1.00 92.75 89 LEU A O 1
ATOM 644 N N . ARG A 1 90 ? 2.880 2.339 1.336 1.00 93.62 90 ARG A N 1
ATOM 645 C CA . ARG A 1 90 ? 1.693 2.453 0.482 1.00 93.62 90 ARG A CA 1
ATOM 646 C C . ARG A 1 90 ? 1.031 1.109 0.196 1.00 93.62 90 ARG A C 1
ATOM 648 O O . ARG A 1 90 ? -0.185 1.009 0.323 1.00 93.62 90 ARG A O 1
ATOM 655 N N . GLU A 1 91 ? 1.804 0.105 -0.222 1.00 94.62 91 GLU A N 1
ATOM 656 C CA . GLU A 1 91 ? 1.222 -1.190 -0.593 1.00 94.62 91 GLU A CA 1
ATOM 657 C C . GLU A 1 91 ? 0.640 -1.909 0.619 1.00 94.62 91 GLU A C 1
ATOM 659 O O . GLU A 1 91 ? -0.475 -2.412 0.524 1.00 94.62 91 GLU A O 1
ATOM 664 N N . VAL A 1 92 ? 1.329 -1.908 1.766 1.00 95.38 92 VAL A N 1
ATOM 665 C CA . VAL A 1 92 ? 0.792 -2.564 2.963 1.00 95.38 92 VAL A CA 1
ATOM 666 C C . VAL A 1 92 ? -0.463 -1.857 3.470 1.00 95.38 92 VAL A C 1
ATOM 668 O O . VAL A 1 92 ? -1.464 -2.524 3.687 1.00 95.38 92 VAL A O 1
ATOM 671 N N . LEU A 1 93 ? -0.482 -0.519 3.526 1.00 97.06 93 LEU A N 1
ATOM 672 C CA . LEU A 1 93 ? -1.667 0.250 3.926 1.00 97.06 93 LEU A CA 1
ATOM 673 C C . LEU A 1 93 ? -2.849 0.015 2.973 1.00 97.06 93 LEU A C 1
ATOM 675 O O . LEU A 1 93 ? -3.979 -0.182 3.417 1.00 97.06 93 LEU A O 1
ATOM 679 N N . TYR A 1 94 ? -2.592 -0.007 1.661 1.00 97.56 94 TYR A N 1
ATOM 680 C CA . TYR A 1 94 ? -3.606 -0.334 0.658 1.00 97.56 94 TYR A CA 1
ATOM 681 C C . TYR A 1 94 ? -4.159 -1.753 0.855 1.00 97.56 94 TYR A C 1
ATOM 683 O O . TYR A 1 94 ? -5.374 -1.950 0.845 1.00 97.56 94 TYR A O 1
ATOM 691 N N . LYS A 1 95 ? -3.286 -2.748 1.047 1.00 97.25 95 LYS A N 1
ATOM 692 C CA . LYS A 1 95 ? -3.695 -4.143 1.256 1.00 97.25 95 LYS A CA 1
ATOM 693 C C . LYS A 1 95 ? -4.468 -4.315 2.561 1.00 97.25 95 LYS A C 1
ATOM 695 O O . LYS A 1 95 ? -5.447 -5.051 2.558 1.00 97.25 95 LYS A O 1
ATOM 700 N N . THR A 1 96 ? -4.085 -3.621 3.634 1.00 98.06 96 THR A N 1
ATOM 701 C CA . THR A 1 96 ? -4.819 -3.612 4.909 1.00 98.06 96 THR A CA 1
ATOM 702 C C . THR A 1 96 ? -6.237 -3.089 4.725 1.00 98.06 96 THR A C 1
ATOM 704 O O . THR A 1 96 ? -7.173 -3.742 5.174 1.00 98.06 96 THR A O 1
ATOM 707 N N . LEU A 1 97 ? -6.415 -1.970 4.006 1.00 98.38 97 LEU A N 1
ATOM 708 C CA . LEU A 1 97 ? -7.749 -1.473 3.663 1.00 98.38 97 LEU A CA 1
ATOM 709 C C . LEU A 1 97 ? -8.553 -2.563 2.946 1.00 98.38 97 LEU A C 1
ATOM 711 O O . LEU A 1 97 ? -9.622 -2.931 3.414 1.00 98.38 97 LEU A O 1
ATOM 715 N N . VAL A 1 98 ? -8.016 -3.128 1.859 1.00 98.12 98 VAL A N 1
ATOM 716 C CA . VAL A 1 98 ? -8.687 -4.190 1.083 1.00 98.12 98 VAL A CA 1
ATOM 717 C C . VAL A 1 98 ? -9.021 -5.420 1.938 1.00 98.12 98 VAL A C 1
ATOM 719 O O . VAL A 1 98 ? -10.068 -6.032 1.741 1.00 98.12 98 VAL A O 1
ATOM 722 N N . HIS A 1 99 ? -8.165 -5.788 2.889 1.00 98.12 99 HIS A N 1
ATOM 723 C CA . HIS A 1 99 ? -8.401 -6.924 3.777 1.00 98.12 99 HIS A CA 1
ATOM 724 C C . HIS A 1 99 ? -9.591 -6.701 4.726 1.00 98.12 99 HIS A C 1
ATOM 726 O O . HIS A 1 99 ? -10.320 -7.651 5.013 1.00 98.12 99 HIS A O 1
ATOM 732 N N . CYS A 1 100 ? -9.824 -5.447 5.124 1.00 98.31 100 CYS A N 1
ATOM 733 C CA . CYS A 1 100 ? -10.922 -5.031 5.999 1.00 98.31 100 CYS A CA 1
ATOM 734 C C . CYS A 1 100 ? -12.214 -4.674 5.234 1.00 98.31 100 CYS A C 1
ATOM 736 O O . CYS A 1 100 ? -13.098 -4.034 5.798 1.00 98.31 100 CYS A O 1
ATOM 738 N N . ILE A 1 101 ? -12.349 -5.037 3.946 1.00 97.12 101 ILE A N 1
ATOM 739 C CA . ILE A 1 101 ? -13.643 -4.929 3.232 1.00 97.12 101 ILE A CA 1
ATOM 740 C C . ILE A 1 101 ? -14.723 -5.720 3.976 1.00 97.12 101 ILE A C 1
ATOM 742 O O . ILE A 1 101 ? -15.862 -5.275 4.088 1.00 97.12 101 ILE A O 1
ATOM 746 N N . GLU A 1 102 ? -14.351 -6.902 4.457 1.00 95.94 102 GLU A N 1
ATOM 747 C CA . GLU A 1 102 ? -15.130 -7.648 5.435 1.00 95.94 102 GLU A CA 1
ATOM 748 C C . GLU A 1 102 ? -14.592 -7.310 6.828 1.00 95.94 102 GLU A C 1
ATOM 750 O O . GLU A 1 102 ? -13.372 -7.175 6.958 1.00 95.94 102 GLU A O 1
ATOM 755 N N . PRO A 1 103 ? -15.454 -7.197 7.851 1.00 96.50 103 PRO A N 1
ATOM 756 C CA . PRO A 1 103 ? -15.001 -6.977 9.217 1.00 96.50 103 PRO A CA 1
ATOM 757 C C . PRO A 1 103 ? -14.029 -8.071 9.681 1.00 96.50 103 PRO A C 1
ATOM 759 O O . PRO A 1 103 ? -14.211 -9.252 9.361 1.00 96.50 103 PRO A O 1
ATOM 762 N N . ARG A 1 104 ? -12.980 -7.670 10.405 1.00 96.75 104 ARG A N 1
ATOM 763 C CA . ARG A 1 104 ? -11.919 -8.552 10.923 1.00 96.75 104 ARG A CA 1
ATOM 764 C C . ARG A 1 104 ? -11.612 -8.233 12.374 1.00 96.75 104 ARG A C 1
ATOM 766 O O . ARG A 1 104 ? -11.681 -7.071 12.764 1.00 96.75 104 ARG A O 1
ATOM 773 N N . ASP A 1 105 ? -11.197 -9.232 13.143 1.00 95.50 105 ASP A N 1
ATOM 774 C CA . ASP A 1 105 ? -10.604 -8.969 14.456 1.00 95.50 105 ASP A CA 1
ATOM 775 C C . ASP A 1 105 ? -9.257 -8.246 14.302 1.00 95.50 105 ASP A C 1
ATOM 777 O O . ASP A 1 105 ? -8.509 -8.475 13.347 1.00 95.50 105 ASP A O 1
ATOM 781 N N . PHE A 1 106 ? -8.928 -7.384 15.261 1.00 95.12 106 PHE A N 1
ATOM 782 C CA . PHE A 1 106 ? -7.683 -6.625 15.272 1.00 95.12 106 PHE A CA 1
ATOM 783 C C . PHE A 1 106 ? -6.445 -7.522 15.120 1.00 95.12 106 PHE A C 1
ATOM 785 O O . PHE A 1 106 ? -5.557 -7.215 14.322 1.00 95.12 106 PHE A O 1
ATOM 792 N N . SER A 1 107 ? -6.406 -8.656 15.826 1.00 93.50 107 SER A N 1
ATOM 793 C CA . SER A 1 107 ? -5.273 -9.591 15.808 1.00 93.50 107 SER A CA 1
ATOM 794 C C . SER A 1 107 ? -5.102 -10.234 14.432 1.00 93.50 107 SER A C 1
ATOM 796 O O . SER A 1 107 ? -3.983 -10.356 13.938 1.00 93.50 107 SER A O 1
ATOM 798 N N . GLU A 1 108 ? -6.210 -10.582 13.769 1.00 96.25 108 GLU A N 1
ATOM 799 C CA . GLU A 1 108 ? -6.185 -11.121 12.404 1.00 96.25 108 GLU A CA 1
ATOM 800 C C . GLU A 1 108 ? -5.600 -10.108 11.414 1.00 96.25 108 GLU A C 1
ATOM 802 O O . GLU A 1 108 ? -4.828 -10.470 10.522 1.00 96.25 108 GLU A O 1
ATOM 807 N N . VAL A 1 109 ? -5.931 -8.823 11.585 1.00 97.94 109 VAL A N 1
ATOM 808 C CA . VAL A 1 109 ? -5.375 -7.747 10.758 1.00 97.94 109 VAL A CA 1
ATOM 809 C C . VAL A 1 109 ? -3.880 -7.566 11.023 1.00 97.94 109 VAL A C 1
ATOM 811 O O . VAL A 1 109 ? -3.118 -7.370 10.072 1.00 97.94 109 VAL A O 1
ATOM 814 N N . GLU A 1 110 ? -3.428 -7.663 12.276 1.00 96.56 110 GLU A N 1
ATOM 815 C CA . GLU A 1 110 ? -1.998 -7.598 12.598 1.00 96.56 110 GLU A CA 1
ATOM 816 C C . GLU A 1 110 ? -1.212 -8.758 11.979 1.00 96.56 110 GLU A C 1
ATOM 818 O O . GLU A 1 110 ? -0.182 -8.524 11.334 1.00 96.56 110 GLU A O 1
ATOM 823 N N . ASP A 1 111 ? -1.726 -9.981 12.102 1.00 96.19 111 ASP A N 1
ATOM 824 C CA . ASP A 1 111 ? -1.140 -11.176 11.496 1.00 96.19 111 ASP A CA 1
ATOM 825 C C . ASP A 1 111 ? -1.095 -11.058 9.967 1.00 96.19 111 ASP A C 1
ATOM 827 O O . ASP A 1 111 ? -0.072 -11.354 9.336 1.00 96.19 111 ASP A O 1
ATOM 831 N N . PHE A 1 112 ? -2.172 -10.555 9.353 1.00 97.25 112 PHE A N 1
ATOM 832 C CA . PHE A 1 112 ? -2.221 -10.293 7.917 1.00 97.25 112 PHE A CA 1
ATOM 833 C C . PHE A 1 112 ? -1.135 -9.305 7.483 1.00 97.25 112 PHE A C 1
ATOM 835 O O . PHE A 1 112 ? -0.449 -9.551 6.486 1.00 97.25 112 PHE A O 1
ATOM 842 N N . ILE A 1 113 ? -0.972 -8.197 8.211 1.00 95.81 113 ILE A N 1
ATOM 843 C CA . ILE A 1 113 ? 0.040 -7.174 7.928 1.00 95.81 113 ILE A CA 1
ATOM 844 C C . ILE A 1 113 ? 1.449 -7.766 8.047 1.00 95.81 113 ILE A C 1
ATOM 846 O O . ILE A 1 113 ? 2.265 -7.585 7.141 1.00 95.81 113 ILE A O 1
ATOM 850 N N . ALA A 1 114 ? 1.726 -8.498 9.129 1.00 93.25 114 ALA A N 1
ATOM 851 C CA . ALA A 1 114 ? 3.029 -9.106 9.385 1.00 93.25 114 ALA A CA 1
ATOM 852 C C . ALA A 1 114 ? 3.420 -10.149 8.322 1.00 93.25 114 ALA A C 1
ATOM 854 O O . ALA A 1 114 ? 4.606 -10.331 8.038 1.00 93.25 114 ALA A O 1
ATOM 855 N N . ALA A 1 115 ? 2.434 -10.801 7.701 1.00 93.81 115 ALA A N 1
ATOM 856 C CA . ALA A 1 115 ? 2.639 -11.763 6.623 1.00 93.81 115 ALA A CA 1
ATOM 857 C C . ALA A 1 115 ? 2.887 -11.126 5.240 1.00 93.81 115 ALA A C 1
ATOM 859 O O . ALA A 1 115 ? 3.205 -11.848 4.291 1.00 93.81 115 ALA A O 1
ATOM 860 N N . GLN A 1 116 ? 2.734 -9.805 5.083 1.00 92.50 116 GLN A N 1
ATOM 861 C CA . GLN A 1 116 ? 2.906 -9.154 3.784 1.00 92.50 116 GLN A CA 1
ATOM 862 C C . GLN A 1 116 ? 4.367 -9.104 3.330 1.00 92.50 116 GLN A C 1
ATOM 864 O O . GLN A 1 116 ? 5.288 -8.919 4.128 1.00 92.50 116 GLN A O 1
ATOM 869 N N . ASP A 1 117 ? 4.571 -9.170 2.011 1.00 90.25 117 ASP A N 1
ATOM 870 C CA . ASP A 1 117 ? 5.896 -9.068 1.389 1.00 90.25 117 ASP A CA 1
ATOM 871 C C . ASP A 1 117 ? 6.648 -7.805 1.835 1.00 90.25 117 ASP A C 1
ATOM 873 O O . ASP A 1 117 ? 7.854 -7.844 2.067 1.00 90.25 117 ASP A O 1
ATOM 877 N N . GLU A 1 118 ? 5.939 -6.684 1.992 1.00 88.00 118 GLU A N 1
ATOM 878 C CA . GLU A 1 118 ? 6.532 -5.418 2.413 1.00 88.00 118 GLU A CA 1
ATOM 879 C C . GLU A 1 118 ? 7.112 -5.483 3.839 1.00 88.00 118 GLU A C 1
ATOM 881 O O . GLU A 1 118 ? 8.135 -4.857 4.120 1.00 88.00 118 GLU A O 1
ATOM 886 N N . PHE A 1 119 ? 6.516 -6.281 4.729 1.00 84.44 119 PHE A N 1
ATOM 887 C CA . PHE A 1 119 ? 7.069 -6.543 6.059 1.00 84.44 119 PHE A CA 1
ATOM 888 C C . PHE A 1 119 ? 8.238 -7.519 6.003 1.00 84.44 119 PHE A C 1
ATOM 890 O O . PHE A 1 119 ? 9.292 -7.262 6.586 1.00 84.44 119 PHE A O 1
ATOM 897 N N . VAL A 1 120 ? 8.065 -8.621 5.272 1.00 86.31 120 VAL A N 1
ATOM 898 C CA . VAL A 1 120 ? 9.038 -9.718 5.222 1.00 86.31 120 VAL A CA 1
ATOM 899 C C . VAL A 1 120 ? 10.333 -9.305 4.515 1.00 86.31 120 VAL A C 1
ATOM 901 O O . VAL A 1 120 ? 11.418 -9.696 4.947 1.00 86.31 120 VAL A O 1
ATOM 904 N N . TYR A 1 121 ? 10.242 -8.513 3.443 1.00 82.69 121 TYR A N 1
ATOM 905 C CA . TYR A 1 121 ? 11.372 -8.239 2.550 1.00 82.69 121 TYR A CA 1
ATOM 906 C C . TYR A 1 121 ? 11.844 -6.781 2.525 1.00 82.69 121 TYR A C 1
ATOM 908 O O . TYR A 1 121 ? 12.992 -6.548 2.142 1.00 82.69 121 TYR A O 1
ATOM 916 N N . SER A 1 122 ? 11.014 -5.811 2.926 1.00 71.88 122 SER A N 1
ATOM 917 C CA . SER A 1 122 ? 11.335 -4.377 2.785 1.00 71.88 122 SER A CA 1
ATOM 918 C C . SER A 1 122 ? 11.660 -3.665 4.103 1.00 71.88 122 SER A C 1
ATOM 920 O O . SER A 1 122 ? 11.824 -2.446 4.105 1.00 71.88 122 SER A O 1
ATOM 922 N N . HIS A 1 123 ? 11.805 -4.407 5.209 1.00 69.94 123 HIS A N 1
ATOM 923 C CA . HIS A 1 123 ? 12.174 -3.887 6.535 1.00 69.94 123 HIS A CA 1
ATOM 924 C C . HIS A 1 123 ? 11.343 -2.663 6.964 1.00 69.94 123 HIS A C 1
ATOM 926 O O . HIS A 1 123 ? 11.889 -1.637 7.378 1.00 69.94 123 HIS A O 1
ATOM 932 N N . ILE A 1 124 ? 10.013 -2.755 6.863 1.00 81.50 124 ILE A N 1
ATOM 933 C CA . ILE A 1 124 ? 9.127 -1.748 7.457 1.00 81.50 124 ILE A CA 1
ATOM 934 C C . ILE A 1 124 ? 9.410 -1.673 8.963 1.00 81.50 124 ILE A C 1
ATOM 936 O O . ILE A 1 124 ? 9.344 -2.670 9.672 1.00 81.50 124 ILE A O 1
ATOM 940 N N . ILE A 1 125 ? 9.744 -0.471 9.441 1.00 84.00 125 ILE A N 1
ATOM 941 C CA . ILE A 1 125 ? 10.057 -0.219 10.858 1.00 84.00 125 ILE A CA 1
ATOM 942 C C . ILE A 1 125 ? 8.774 -0.130 11.699 1.00 84.00 125 ILE A C 1
ATOM 944 O O . ILE A 1 125 ? 8.801 -0.394 12.898 1.00 84.00 125 ILE A O 1
ATOM 948 N N . GLN A 1 126 ? 7.654 0.259 11.082 1.00 88.75 126 GLN A N 1
ATOM 949 C CA . GLN A 1 126 ? 6.391 0.448 11.790 1.00 88.75 126 GLN A CA 1
ATOM 950 C C . GLN A 1 126 ? 5.762 -0.879 12.194 1.00 88.75 126 GLN A C 1
ATOM 952 O O . GLN A 1 126 ? 5.793 -1.846 11.439 1.00 88.75 126 GLN A O 1
ATOM 957 N N . THR A 1 127 ? 5.151 -0.903 13.374 1.00 93.00 127 THR A N 1
ATOM 958 C CA . THR A 1 127 ? 4.389 -2.065 13.838 1.00 93.00 127 THR A CA 1
ATOM 959 C C . THR A 1 127 ? 3.049 -2.172 13.106 1.00 93.00 127 THR A C 1
ATOM 961 O O . THR A 1 127 ? 2.524 -1.142 12.664 1.00 93.00 127 THR A O 1
ATOM 964 N N . PRO A 1 128 ? 2.451 -3.375 13.016 1.00 95.38 128 PRO A N 1
ATOM 965 C CA . PRO A 1 128 ? 1.097 -3.539 12.492 1.00 95.38 128 PRO A CA 1
ATOM 966 C C . PRO A 1 128 ? 0.074 -2.617 13.167 1.00 95.38 128 PRO A C 1
ATOM 968 O O . PRO A 1 128 ? -0.578 -1.839 12.470 1.00 95.38 128 PRO A O 1
ATOM 971 N N . PHE A 1 129 ? 0.053 -2.573 14.503 1.00 94.88 129 PHE A N 1
ATOM 972 C CA . PHE A 1 129 ? -0.710 -1.592 15.283 1.00 94.88 129 PHE A CA 1
ATOM 973 C C . PHE A 1 129 ? -0.584 -0.146 14.767 1.00 94.88 129 PHE A C 1
ATOM 975 O O . PHE A 1 129 ? -1.583 0.546 14.579 1.00 94.88 129 PHE A O 1
ATOM 982 N N . THR A 1 130 ? 0.639 0.327 14.491 1.00 96.00 130 THR A N 1
ATOM 983 C CA . THR A 1 130 ? 0.866 1.704 14.012 1.00 96.00 130 THR A CA 1
ATOM 984 C C . THR A 1 130 ? 0.227 1.932 12.643 1.00 96.00 130 THR A C 1
ATOM 986 O O . THR A 1 130 ? -0.347 2.992 12.401 1.00 96.00 130 THR A O 1
ATOM 989 N N . LEU A 1 131 ? 0.299 0.946 11.746 1.00 96.62 131 LEU A N 1
ATOM 990 C CA . LEU A 1 131 ? -0.299 1.042 10.413 1.00 96.62 131 LEU A CA 1
ATOM 991 C C . LEU A 1 131 ? -1.828 1.049 10.473 1.00 96.62 131 LEU A C 1
ATOM 993 O O . LEU A 1 131 ? -2.458 1.824 9.753 1.00 96.62 131 LEU A O 1
ATOM 997 N N . VAL A 1 132 ? -2.421 0.253 11.366 1.00 97.75 132 VAL A N 1
ATOM 998 C CA . VAL A 1 132 ? -3.865 0.294 11.631 1.00 97.75 132 VAL A CA 1
ATOM 999 C C . VAL A 1 132 ? -4.262 1.668 12.177 1.00 97.75 132 VAL A C 1
ATOM 1001 O O . VAL A 1 132 ? -5.166 2.305 11.633 1.00 97.75 132 VAL A O 1
ATOM 1004 N N . GLN A 1 133 ? -3.527 2.194 13.162 1.00 97.62 133 GLN A N 1
ATOM 1005 C CA . GLN A 1 133 ? -3.796 3.515 13.733 1.00 97.62 133 GLN A CA 1
ATOM 1006 C C . GLN A 1 133 ? -3.709 4.635 12.689 1.00 97.62 133 GLN A C 1
ATOM 1008 O O . GLN A 1 133 ? -4.519 5.561 12.702 1.00 97.62 133 GLN A O 1
ATOM 1013 N N . MET A 1 134 ? -2.757 4.557 11.756 1.00 97.62 134 MET A N 1
ATOM 1014 C CA . MET A 1 134 ? -2.660 5.504 10.642 1.00 97.62 134 MET A CA 1
ATOM 1015 C C . MET A 1 134 ? -3.930 5.517 9.782 1.00 97.62 134 MET A C 1
ATOM 1017 O O . MET A 1 134 ? -4.363 6.590 9.359 1.00 97.62 134 MET A O 1
ATOM 1021 N N . LEU A 1 135 ? -4.530 4.353 9.522 1.00 98.38 135 LEU A N 1
ATOM 1022 C CA . LEU A 1 135 ? -5.757 4.245 8.731 1.00 98.38 135 LEU A CA 1
ATOM 1023 C C . LEU A 1 135 ? -6.995 4.694 9.514 1.00 98.38 135 LEU A C 1
ATOM 1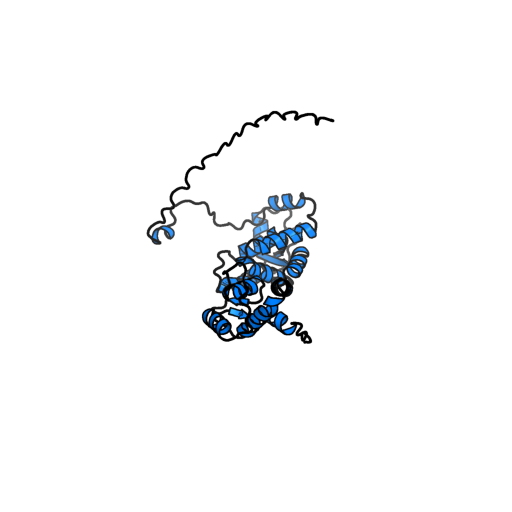025 O O . LEU A 1 135 ? -7.844 5.366 8.932 1.00 98.38 135 LEU A O 1
ATOM 1029 N N . LEU A 1 136 ? -7.072 4.398 10.815 1.00 97.81 136 LEU A N 1
ATOM 1030 C CA . LEU A 1 136 ? -8.137 4.883 11.703 1.00 97.81 136 LEU A CA 1
ATOM 1031 C C . LEU A 1 136 ? -8.123 6.415 11.801 1.00 97.81 136 LEU A C 1
ATOM 1033 O O . LEU A 1 136 ? -9.128 7.069 11.531 1.00 97.81 136 LEU A O 1
ATOM 1037 N N . CYS A 1 137 ? -6.959 7.011 12.082 1.00 96.88 137 CYS A N 1
ATOM 1038 C CA . CYS A 1 137 ? -6.789 8.469 12.134 1.00 96.88 137 CYS A CA 1
ATOM 1039 C C . CYS A 1 137 ? -7.094 9.156 10.794 1.00 96.88 137 CYS A C 1
ATOM 1041 O O . CYS A 1 137 ? -7.471 10.326 10.769 1.00 96.88 137 CYS A O 1
ATOM 1043 N N . ALA A 1 138 ? -6.900 8.449 9.679 1.00 97.38 138 ALA A N 1
ATOM 1044 C CA . ALA A 1 138 ? -7.183 8.950 8.340 1.00 97.38 138 ALA A CA 1
ATOM 1045 C C . ALA A 1 138 ? -8.621 8.676 7.873 1.00 97.38 138 ALA A C 1
ATOM 1047 O O . ALA A 1 138 ? -8.939 9.014 6.737 1.00 97.38 138 ALA A O 1
ATOM 1048 N N . TYR A 1 139 ? -9.480 8.096 8.720 1.00 97.62 139 TYR A N 1
ATOM 1049 C CA . TYR A 1 139 ? -10.860 7.707 8.400 1.00 97.62 139 TYR A CA 1
ATOM 1050 C C . TYR A 1 139 ? -10.988 6.598 7.345 1.00 97.62 139 TYR A C 1
ATOM 1052 O O . TYR A 1 139 ? -12.040 6.474 6.723 1.00 97.62 139 TYR A O 1
ATOM 1060 N N . GLY A 1 140 ? -9.940 5.806 7.104 1.00 97.75 140 GLY A N 1
ATOM 1061 C CA . GLY A 1 140 ? -9.953 4.697 6.141 1.00 97.75 140 GLY A CA 1
ATOM 1062 C C . GLY A 1 140 ? -10.487 3.393 6.727 1.00 97.75 140 GLY A C 1
ATOM 1063 O O . GLY A 1 140 ? -11.101 2.603 6.010 1.00 97.75 140 GLY A O 1
ATOM 1064 N N . LEU A 1 141 ? -10.282 3.210 8.029 1.00 98.44 141 LEU A N 1
ATOM 1065 C CA . LEU A 1 141 ? -10.893 2.161 8.835 1.00 98.44 141 LEU A CA 1
ATOM 1066 C C . LEU A 1 141 ? -11.764 2.795 9.919 1.00 98.44 141 LEU A C 1
ATOM 1068 O O . LEU A 1 141 ? -11.542 3.940 10.319 1.00 98.44 141 LEU A O 1
ATOM 1072 N N . GLU A 1 142 ? -12.721 2.024 10.403 1.00 96.75 142 GLU A N 1
ATOM 1073 C CA . GLU A 1 142 ? -13.419 2.247 11.663 1.00 96.75 142 GLU A CA 1
ATOM 1074 C C . GLU A 1 142 ? -13.215 1.031 12.569 1.00 96.75 142 GLU A C 1
ATOM 1076 O O . GLU A 1 142 ? -12.773 -0.028 12.113 1.00 96.75 142 GLU A O 1
ATOM 1081 N N . GLN A 1 143 ? -13.496 1.207 13.858 1.00 95.44 143 GLN A N 1
ATOM 1082 C CA . GLN A 1 143 ? -13.361 0.141 14.838 1.00 95.44 143 GLN A CA 1
ATOM 1083 C C . GLN A 1 143 ? -14.571 0.073 15.762 1.00 95.44 143 GLN A C 1
ATOM 1085 O O . GLN A 1 143 ? -15.102 1.108 16.179 1.00 95.44 143 GLN A O 1
ATOM 1090 N N . ILE A 1 144 ? -14.955 -1.146 16.128 1.00 93.81 144 ILE A N 1
ATOM 1091 C CA . ILE A 1 144 ? -16.021 -1.422 17.089 1.00 93.81 144 ILE A CA 1
ATOM 1092 C C . ILE A 1 144 ? -15.434 -2.282 18.215 1.00 93.81 144 ILE A C 1
ATOM 1094 O O . ILE A 1 144 ? -14.849 -3.325 17.927 1.00 93.81 144 ILE A O 1
ATOM 1098 N N . PRO A 1 145 ? -15.541 -1.865 19.490 1.00 94.62 145 PRO A N 1
ATOM 1099 C CA . PRO A 1 145 ? -15.067 -2.676 20.606 1.00 94.62 145 PRO A CA 1
ATOM 1100 C C . PRO A 1 145 ? -15.893 -3.963 20.736 1.00 94.62 145 PRO A C 1
ATOM 1102 O O . PRO A 1 145 ? -17.117 -3.930 20.600 1.00 94.62 145 PRO A O 1
ATOM 1105 N N . LEU A 1 146 ? -15.226 -5.077 21.031 1.00 94.00 146 LEU A N 1
ATOM 1106 C CA . LEU A 1 146 ? -15.834 -6.386 21.266 1.00 94.00 146 LEU A CA 1
ATOM 1107 C C . LEU A 1 146 ? -15.633 -6.826 22.721 1.00 94.00 146 LEU A C 1
ATOM 1109 O O . LEU A 1 146 ? -14.604 -6.522 23.327 1.00 94.00 146 LEU A O 1
ATOM 1113 N N . ASP A 1 147 ? -16.596 -7.565 23.267 1.00 93.44 147 ASP A N 1
ATOM 1114 C CA . ASP A 1 147 ? -16.467 -8.225 24.572 1.00 93.44 147 ASP A CA 1
ATOM 1115 C C . ASP A 1 147 ? -15.728 -9.577 24.487 1.00 93.44 147 ASP A C 1
ATOM 1117 O O . ASP A 1 147 ? -15.348 -10.036 23.409 1.00 93.44 147 ASP A O 1
ATOM 1121 N N . GLU A 1 148 ? -15.533 -10.251 25.628 1.00 91.88 148 GLU A N 1
ATOM 1122 C CA . GLU A 1 148 ? -14.882 -11.574 25.694 1.00 91.88 148 GLU A CA 1
ATOM 1123 C C . GLU A 1 148 ? -15.598 -12.664 24.871 1.00 91.88 148 GLU A C 1
ATOM 1125 O O . GLU A 1 148 ? -14.991 -13.673 24.511 1.00 91.88 148 GLU A O 1
ATOM 1130 N N . ALA A 1 149 ? -16.889 -12.484 24.572 1.00 91.44 149 ALA A N 1
ATOM 1131 C CA . ALA A 1 149 ? -17.672 -13.387 23.733 1.00 91.44 149 ALA A CA 1
ATOM 1132 C C . ALA A 1 149 ? -17.622 -13.001 22.240 1.00 91.44 149 ALA A C 1
ATOM 1134 O O . ALA A 1 149 ? -18.303 -13.629 21.421 1.00 91.44 149 ALA A O 1
ATOM 1135 N N . GLY A 1 150 ? -16.839 -11.978 21.881 1.00 89.94 150 GLY A N 1
ATOM 1136 C CA . GLY A 1 150 ? -16.719 -11.450 20.525 1.00 89.94 150 GLY A CA 1
ATOM 1137 C C . GLY A 1 150 ? -17.962 -10.692 20.056 1.00 89.94 150 GLY A C 1
ATOM 1138 O O . GLY A 1 150 ? -18.197 -10.600 18.854 1.00 89.94 150 GLY A O 1
ATOM 1139 N N . GLN A 1 151 ? -18.809 -10.210 20.971 1.00 91.88 151 GLN A N 1
ATOM 1140 C CA . GLN A 1 151 ? -19.995 -9.432 20.617 1.00 91.88 151 GLN A CA 1
ATOM 1141 C C . GLN A 1 151 ? -19.685 -7.929 20.602 1.00 91.88 151 GLN A C 1
ATOM 1143 O O . GLN A 1 151 ? -19.008 -7.441 21.510 1.00 91.88 151 GLN A O 1
ATOM 1148 N N . PRO A 1 152 ? -20.219 -7.171 19.625 1.00 92.75 152 PRO A N 1
ATOM 1149 C CA . PRO A 1 152 ? -20.096 -5.719 19.591 1.00 92.75 152 PRO A CA 1
ATOM 1150 C C . PRO A 1 152 ? -20.632 -5.042 20.854 1.00 92.75 152 PRO A C 1
ATOM 1152 O O . PRO A 1 152 ? -21.775 -5.262 21.269 1.00 92.75 152 PRO A O 1
ATOM 1155 N N . LEU A 1 153 ? -19.822 -4.163 21.435 1.00 90.75 153 LEU A N 1
ATOM 1156 C CA . LEU A 1 153 ? -20.190 -3.342 22.580 1.00 90.75 153 LEU A CA 1
ATOM 1157 C C . LEU A 1 153 ? -20.808 -2.025 22.103 1.00 90.75 153 LEU A C 1
ATOM 1159 O O . LEU A 1 153 ? -20.138 -1.162 21.534 1.00 90.75 153 LEU A O 1
ATOM 1163 N N . ALA A 1 154 ? -22.107 -1.873 22.356 1.00 89.19 154 ALA A N 1
ATOM 1164 C CA . ALA A 1 154 ? -22.836 -0.648 22.048 1.00 89.19 154 ALA A CA 1
ATOM 1165 C C . ALA A 1 154 ? -22.417 0.511 22.984 1.00 89.19 154 ALA A C 1
ATOM 1167 O O . ALA A 1 154 ? -22.056 0.248 24.136 1.00 89.19 154 ALA A O 1
ATOM 1168 N N . PRO A 1 155 ? -22.480 1.782 22.539 1.00 87.00 155 PRO A N 1
ATOM 1169 C CA . PRO A 1 155 ? -22.047 2.941 23.328 1.00 87.00 155 PRO A CA 1
ATOM 1170 C C . PRO A 1 155 ? -22.682 3.034 24.722 1.00 87.00 155 PRO A C 1
ATOM 1172 O O . PRO A 1 155 ? -22.018 3.421 25.680 1.00 87.00 155 PRO A O 1
ATOM 1175 N N . GLU A 1 156 ? -23.937 2.604 24.859 1.00 89.75 156 GLU A N 1
ATOM 1176 C CA . GLU A 1 156 ? -24.702 2.640 26.110 1.00 89.75 156 GLU A CA 1
ATOM 1177 C C . GLU A 1 156 ? -24.079 1.753 27.200 1.00 89.75 156 GLU A C 1
ATOM 1179 O O . GLU A 1 156 ? -24.288 1.972 28.390 1.00 89.75 156 GLU A O 1
ATOM 1184 N N . ARG A 1 157 ? -23.282 0.745 26.813 1.00 87.12 157 ARG A N 1
ATOM 1185 C CA . ARG A 1 157 ? -22.575 -0.144 27.751 1.00 87.12 157 ARG A CA 1
ATOM 1186 C C . ARG A 1 157 ? -21.449 0.557 28.502 1.00 87.12 157 ARG A C 1
ATOM 1188 O O . ARG A 1 157 ? -21.027 0.046 29.533 1.00 87.12 157 ARG A O 1
ATOM 1195 N N . PHE A 1 158 ? -20.992 1.698 27.997 1.00 88.75 158 PHE A N 1
ATOM 1196 C CA . PHE A 1 158 ? -19.927 2.496 28.593 1.00 88.75 158 PHE A CA 1
ATOM 1197 C C . PHE A 1 158 ? -20.469 3.656 29.445 1.00 88.75 158 PHE A C 1
ATOM 1199 O O . PHE A 1 158 ? -19.696 4.361 30.092 1.00 88.75 158 PHE A O 1
ATOM 1206 N N . GLU A 1 159 ? -21.788 3.879 29.467 1.00 90.56 159 GLU A N 1
ATOM 1207 C CA . GLU A 1 159 ? -22.390 4.978 30.221 1.00 90.56 159 GLU A CA 1
ATOM 1208 C C . GLU A 1 159 ? -22.166 4.822 31.730 1.00 90.56 159 GLU A C 1
ATOM 1210 O O . GLU A 1 159 ? -22.571 3.842 32.352 1.00 90.56 159 GLU A O 1
ATOM 1215 N N . GLY A 1 160 ? -21.547 5.835 32.339 1.00 89.62 160 GLY A N 1
ATOM 1216 C CA . GLY A 1 160 ? -21.307 5.875 33.782 1.00 89.62 160 GLY A CA 1
ATOM 1217 C C . GLY A 1 160 ? -20.128 5.028 34.268 1.00 89.62 160 GLY A C 1
ATOM 1218 O O . GLY A 1 160 ? -19.871 5.041 35.471 1.00 89.62 160 GLY A O 1
ATOM 1219 N N . LEU A 1 161 ? -19.410 4.350 33.366 1.00 91.38 161 LEU A N 1
ATOM 1220 C CA . LEU A 1 161 ? -18.156 3.671 33.683 1.00 91.38 161 LEU A CA 1
ATOM 1221 C C . LEU A 1 161 ? -16.994 4.668 33.740 1.00 91.38 161 LEU A C 1
ATOM 1223 O O . LEU A 1 161 ? -16.955 5.663 33.009 1.00 91.38 161 LEU A O 1
ATOM 1227 N N . SER A 1 162 ? -16.037 4.392 34.620 1.00 92.62 162 SER A N 1
ATOM 1228 C CA . SER A 1 162 ? -14.708 4.998 34.554 1.00 92.62 162 SER A CA 1
ATOM 1229 C C . SER A 1 162 ? -13.917 4.475 33.346 1.00 92.62 162 SER A C 1
ATOM 1231 O O . SER A 1 162 ? -14.297 3.485 32.727 1.00 92.62 162 SER A O 1
ATOM 1233 N N . GLU A 1 163 ? -12.816 5.147 32.997 1.00 87.06 163 GLU A N 1
ATOM 1234 C CA . GLU A 1 163 ? -11.932 4.726 31.896 1.00 87.06 163 GLU A CA 1
ATOM 1235 C C . GLU A 1 163 ? -11.386 3.309 32.127 1.00 87.06 163 GLU A C 1
ATOM 1237 O O . GLU A 1 163 ? -11.478 2.478 31.231 1.00 87.06 163 GLU A O 1
ATOM 1242 N N . ASP A 1 164 ? -10.951 3.004 33.354 1.00 91.94 164 ASP A N 1
ATOM 1243 C CA . ASP A 1 164 ? -10.460 1.671 33.725 1.00 91.94 164 ASP A CA 1
ATOM 1244 C C . ASP A 1 164 ? -11.557 0.594 33.580 1.00 91.94 164 ASP A C 1
ATOM 1246 O O . ASP A 1 164 ? -11.318 -0.474 33.025 1.00 91.94 164 ASP A O 1
ATOM 1250 N N . GLU A 1 165 ? -12.789 0.881 34.021 1.00 90.94 165 GLU A N 1
ATOM 1251 C CA . GLU A 1 165 ? -13.918 -0.057 33.891 1.00 90.94 165 GLU A CA 1
ATOM 1252 C C . GLU A 1 165 ? -14.367 -0.245 32.434 1.00 90.94 165 GLU A C 1
ATOM 1254 O O . GLU A 1 165 ? -14.840 -1.319 32.060 1.00 90.94 165 GLU A O 1
ATOM 1259 N N . ALA A 1 166 ? -14.258 0.804 31.616 1.00 88.75 166 ALA A N 1
ATOM 1260 C CA . ALA A 1 166 ? -14.550 0.737 30.192 1.00 88.75 166 ALA A CA 1
ATOM 1261 C C . ALA A 1 166 ? -13.504 -0.106 29.452 1.00 88.75 166 ALA A C 1
ATOM 1263 O O . ALA A 1 166 ? -13.885 -0.917 28.609 1.00 88.75 166 ALA A O 1
ATOM 1264 N N . ASP A 1 167 ? -12.222 0.052 29.783 1.00 88.62 167 ASP A N 1
ATOM 1265 C CA . ASP A 1 167 ? -11.131 -0.733 29.203 1.00 88.62 167 ASP A CA 1
ATOM 1266 C C . ASP A 1 167 ? -11.237 -2.215 29.593 1.00 88.62 167 ASP A C 1
ATOM 1268 O O . ASP A 1 167 ? -11.109 -3.075 28.725 1.00 88.62 167 ASP A O 1
ATOM 1272 N N . ASP A 1 168 ? -11.576 -2.522 30.850 1.00 91.81 168 ASP A N 1
ATOM 1273 C CA . ASP A 1 168 ? -11.799 -3.900 31.320 1.00 91.81 168 ASP A CA 1
ATOM 1274 C C . ASP A 1 168 ? -12.956 -4.608 30.586 1.00 91.81 168 ASP A C 1
ATOM 1276 O O . ASP A 1 168 ? -12.999 -5.839 30.519 1.00 91.81 168 ASP A O 1
ATOM 1280 N N . LEU A 1 169 ? -13.913 -3.853 30.033 1.00 91.44 169 LEU A N 1
ATOM 1281 C CA . LEU A 1 169 ? -15.032 -4.410 29.273 1.00 91.44 169 LEU A CA 1
ATOM 1282 C C . LEU A 1 169 ? -14.627 -4.825 27.849 1.00 91.44 169 LEU A C 1
ATOM 1284 O O . LEU A 1 169 ? -15.260 -5.711 27.268 1.00 91.44 169 LEU A O 1
ATOM 1288 N N . VAL A 1 170 ? -13.617 -4.171 27.272 1.00 93.69 170 VAL A N 1
ATOM 1289 C CA . VAL A 1 170 ? -13.200 -4.375 25.882 1.00 93.69 170 VAL A CA 1
ATOM 1290 C C . VAL A 1 170 ? -12.137 -5.465 25.814 1.00 93.69 170 VAL A C 1
ATOM 1292 O O . VAL A 1 170 ? -11.004 -5.281 26.244 1.00 93.69 170 VAL A O 1
ATOM 1295 N N . ALA A 1 171 ? -12.477 -6.593 25.196 1.00 93.44 171 ALA A N 1
ATOM 1296 C CA . ALA A 1 171 ? -11.520 -7.670 24.964 1.00 93.44 171 ALA A CA 1
ATOM 1297 C C . ALA A 1 171 ? -10.637 -7.408 23.733 1.00 93.44 171 ALA A C 1
ATOM 1299 O O . ALA A 1 171 ? -9.444 -7.704 23.743 1.00 93.44 171 ALA A O 1
ATOM 1300 N N . THR A 1 172 ? -11.226 -6.881 22.656 1.00 94.50 172 THR A N 1
ATOM 1301 C CA . THR A 1 172 ? -10.559 -6.620 21.368 1.00 94.50 172 THR A CA 1
ATOM 1302 C C . THR A 1 172 ? -11.395 -5.639 20.532 1.00 94.50 172 THR A C 1
ATOM 1304 O O . THR A 1 172 ? -12.387 -5.087 21.013 1.00 94.50 172 THR A O 1
ATOM 1307 N N . TYR A 1 173 ? -11.008 -5.409 19.279 1.00 95.31 173 TYR A N 1
ATOM 1308 C CA . TYR A 1 173 ? -11.719 -4.564 18.327 1.00 95.31 173 TYR A CA 1
ATOM 1309 C C . TYR A 1 173 ? -11.977 -5.303 17.017 1.00 95.31 173 TYR A C 1
ATOM 1311 O O . TYR A 1 173 ? -11.095 -5.971 16.482 1.00 95.31 173 TYR A O 1
ATOM 1319 N N . GLU A 1 174 ? -13.166 -5.106 16.463 1.00 97.19 174 GLU A N 1
ATOM 1320 C CA . GLU A 1 174 ? -13.459 -5.406 15.067 1.00 97.19 174 GLU A CA 1
ATOM 1321 C C . GLU A 1 174 ? -13.093 -4.193 14.207 1.00 97.19 174 GLU A C 1
ATOM 1323 O O . GLU A 1 174 ? -13.427 -3.061 14.559 1.00 97.19 174 GLU A O 1
ATOM 1328 N N . LEU A 1 175 ? -12.412 -4.422 13.087 1.00 98.12 175 LEU A N 1
ATOM 1329 C CA . LEU A 1 175 ? -11.999 -3.417 12.116 1.00 98.12 175 LEU A CA 1
ATOM 1330 C C . LEU A 1 175 ? -12.754 -3.604 10.801 1.00 98.12 175 LEU A C 1
ATOM 1332 O O . LEU A 1 175 ? -12.760 -4.698 10.232 1.00 98.12 175 LEU A O 1
ATOM 1336 N N . SER A 1 176 ? -13.313 -2.517 10.274 1.00 98.00 176 SER A N 1
ATOM 1337 C CA . SER A 1 176 ? -13.993 -2.484 8.975 1.00 98.00 176 SER A CA 1
ATOM 1338 C C . SER A 1 176 ? -13.538 -1.291 8.136 1.00 98.00 176 SER A C 1
ATOM 1340 O O . SER A 1 176 ? -13.171 -0.227 8.638 1.00 98.00 176 SER A O 1
ATOM 1342 N N . MET A 1 177 ? -13.531 -1.469 6.817 1.00 98.25 177 MET A N 1
ATOM 1343 C CA . MET A 1 177 ? -13.281 -0.394 5.864 1.00 98.25 177 MET A CA 1
ATOM 1344 C C . MET A 1 177 ? -14.471 0.567 5.826 1.00 98.25 177 MET A C 1
ATOM 1346 O O . MET A 1 177 ? -15.613 0.153 5.641 1.00 98.25 177 MET A O 1
ATOM 1350 N N . THR A 1 178 ? -14.186 1.865 5.893 1.00 98.31 178 THR A N 1
ATOM 1351 C CA . THR A 1 178 ? -15.202 2.913 5.733 1.00 98.31 178 THR A CA 1
ATOM 1352 C C . THR A 1 178 ? -15.515 3.193 4.256 1.00 98.31 178 THR A C 1
ATOM 1354 O O . THR A 1 178 ? -14.752 2.843 3.350 1.00 98.31 178 THR A O 1
ATOM 1357 N N . ASP A 1 179 ? -16.577 3.957 3.986 1.00 98.00 179 ASP A N 1
ATOM 1358 C CA . ASP A 1 179 ? -16.868 4.460 2.633 1.00 98.00 179 ASP A CA 1
ATOM 1359 C C . ASP A 1 179 ? -15.723 5.303 2.040 1.00 98.00 179 ASP A C 1
ATOM 1361 O O . ASP A 1 179 ? -1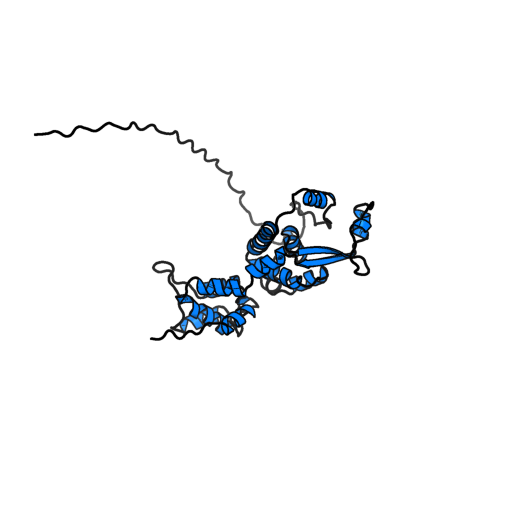5.461 5.250 0.834 1.00 98.00 179 ASP A O 1
ATOM 1365 N N . ALA A 1 180 ? -15.010 6.065 2.878 1.00 97.94 180 ALA A N 1
ATOM 1366 C CA . ALA A 1 180 ? -13.838 6.833 2.457 1.00 97.94 180 ALA A CA 1
ATOM 1367 C C . ALA A 1 180 ? -12.668 5.907 2.092 1.00 97.94 180 ALA A C 1
ATOM 1369 O O . ALA A 1 180 ? -12.007 6.108 1.069 1.00 97.94 180 ALA A O 1
ATOM 1370 N N . GLY A 1 181 ? -12.452 4.852 2.887 1.00 98.31 181 GLY A N 1
ATOM 1371 C CA . GLY A 1 181 ? -11.497 3.787 2.586 1.00 98.31 181 GLY A CA 1
ATOM 1372 C C . GLY A 1 181 ? -11.785 3.128 1.238 1.00 98.31 181 GLY A C 1
ATOM 1373 O O . GLY A 1 181 ? -10.874 2.961 0.425 1.00 98.31 181 GLY A O 1
ATOM 1374 N N . LYS A 1 182 ? -13.059 2.852 0.947 1.00 98.31 182 LYS A N 1
ATOM 1375 C CA . LYS A 1 182 ? -13.495 2.260 -0.323 1.00 98.31 182 LYS A CA 1
ATOM 1376 C C . LYS A 1 182 ? -13.184 3.152 -1.522 1.00 98.31 182 LYS A C 1
ATOM 1378 O O . LYS A 1 182 ? -12.583 2.683 -2.490 1.00 98.31 182 LYS A O 1
ATOM 1383 N N . GLN A 1 183 ? -13.523 4.442 -1.451 1.00 98.06 183 GLN A N 1
ATOM 1384 C CA . GLN A 1 183 ? -13.179 5.386 -2.522 1.00 98.06 183 GLN A CA 1
ATOM 1385 C C . GLN A 1 183 ? -11.664 5.500 -2.715 1.00 98.06 183 GLN A C 1
ATOM 1387 O O . GLN A 1 183 ? -11.181 5.509 -3.850 1.00 98.06 183 GLN A O 1
ATOM 1392 N N . ALA A 1 184 ? -10.896 5.536 -1.623 1.00 97.94 184 ALA A N 1
ATOM 1393 C CA . ALA A 1 184 ? -9.442 5.583 -1.691 1.00 97.94 184 ALA A CA 1
ATOM 1394 C C . ALA A 1 184 ? -8.851 4.321 -2.345 1.00 97.94 184 ALA A C 1
ATOM 1396 O O . ALA A 1 184 ? -7.980 4.438 -3.207 1.00 97.94 184 ALA A O 1
ATOM 1397 N N . VAL A 1 185 ? -9.346 3.126 -2.007 1.00 97.94 185 VAL A N 1
ATOM 1398 C CA . VAL A 1 185 ? -8.941 1.861 -2.646 1.00 97.94 185 VAL A CA 1
ATOM 1399 C C . VAL A 1 185 ? -9.220 1.894 -4.150 1.00 97.94 185 VAL A C 1
ATOM 1401 O O . VAL A 1 185 ? -8.331 1.588 -4.950 1.00 97.94 185 VAL A O 1
ATOM 1404 N N . ASP A 1 186 ? -10.403 2.345 -4.562 1.00 96.81 186 ASP A N 1
ATOM 1405 C CA . ASP A 1 186 ? -10.749 2.451 -5.981 1.00 96.81 186 ASP A CA 1
ATOM 1406 C C . ASP A 1 186 ? -9.824 3.423 -6.732 1.00 96.81 186 ASP A C 1
ATOM 1408 O O . ASP A 1 186 ? -9.411 3.150 -7.868 1.00 96.81 186 ASP A O 1
ATOM 1412 N N . LEU A 1 187 ? -9.474 4.556 -6.114 1.00 96.06 187 LEU A N 1
ATOM 1413 C CA . LEU A 1 187 ? -8.552 5.556 -6.666 1.00 96.06 187 LEU A CA 1
ATOM 1414 C C . LEU A 1 187 ? -7.111 5.040 -6.761 1.00 96.06 187 LEU A C 1
ATOM 1416 O O . LEU A 1 187 ? -6.428 5.306 -7.754 1.00 96.06 187 LEU A O 1
ATOM 1420 N N . LEU A 1 188 ? -6.666 4.291 -5.752 1.00 96.12 188 LEU A N 1
ATOM 1421 C CA . LEU A 1 188 ? -5.283 3.840 -5.584 1.00 96.12 188 LEU A CA 1
ATOM 1422 C C . LEU A 1 188 ? -5.018 2.427 -6.111 1.00 96.12 188 LEU A C 1
ATOM 1424 O O . LEU A 1 188 ? -3.888 1.940 -6.004 1.00 96.12 188 LEU A O 1
ATOM 1428 N N . SER A 1 189 ? -6.021 1.782 -6.710 1.00 96.19 189 SER A N 1
ATOM 1429 C CA . SER A 1 189 ? -5.899 0.411 -7.203 1.00 96.19 189 SER A CA 1
ATOM 1430 C C . SER A 1 189 ? -4.642 0.209 -8.073 1.00 96.19 189 SER A C 1
ATOM 1432 O O . SER A 1 189 ? -4.369 1.009 -8.982 1.00 96.19 189 SER A O 1
ATOM 1434 N N . PRO A 1 190 ? -3.861 -0.868 -7.840 1.00 96.69 190 PRO A N 1
ATOM 1435 C CA . PRO A 1 190 ? -2.662 -1.168 -8.619 1.00 96.69 190 PRO A CA 1
ATOM 1436 C C . PRO A 1 190 ? -2.9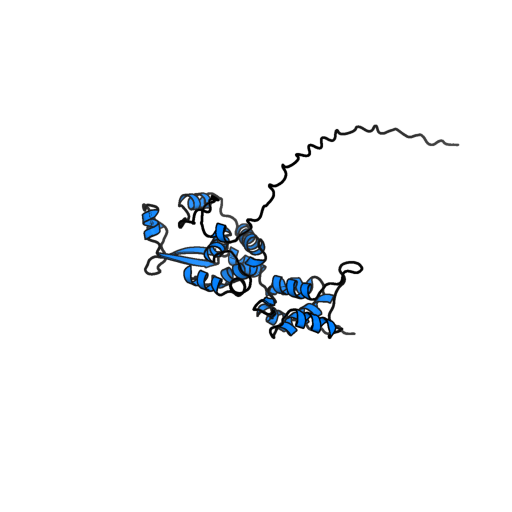21 -1.186 -10.129 1.00 96.69 190 PRO A C 1
ATOM 1438 O O . PRO A 1 190 ? -2.144 -0.629 -10.895 1.00 96.69 190 PRO A O 1
ATOM 1441 N N . ALA A 1 191 ? -4.064 -1.718 -10.575 1.00 94.38 191 ALA A N 1
ATOM 1442 C CA . ALA A 1 191 ? -4.438 -1.726 -11.990 1.00 94.38 191 ALA A CA 1
ATOM 1443 C C . ALA A 1 191 ? -4.470 -0.311 -12.606 1.00 94.38 191 ALA A C 1
ATOM 1445 O O . ALA A 1 191 ? -3.925 -0.088 -13.692 1.00 94.38 191 ALA A O 1
ATOM 1446 N N . ARG A 1 192 ? -5.050 0.678 -11.906 1.00 94.81 192 ARG A N 1
ATOM 1447 C CA . ARG A 1 192 ? -5.066 2.080 -12.360 1.00 94.81 192 ARG A CA 1
ATOM 1448 C C . ARG A 1 192 ? -3.674 2.693 -12.337 1.00 94.81 192 ARG A C 1
ATOM 1450 O O . ARG A 1 192 ? -3.314 3.392 -13.286 1.00 94.81 192 ARG A O 1
ATOM 1457 N N . ARG A 1 193 ? -2.890 2.429 -11.288 1.00 95.81 193 ARG A N 1
ATOM 1458 C CA . ARG A 1 193 ? -1.520 2.946 -11.154 1.00 95.81 193 ARG A CA 1
ATOM 1459 C C . ARG A 1 193 ? -0.597 2.404 -12.241 1.00 95.81 193 ARG A C 1
ATOM 1461 O O . ARG A 1 193 ? 0.078 3.198 -12.891 1.00 95.81 193 ARG A O 1
ATOM 1468 N N . ILE A 1 194 ? -0.631 1.096 -12.505 1.00 96.50 194 ILE A N 1
ATOM 1469 C CA . ILE A 1 194 ? 0.128 0.440 -13.581 1.00 96.50 194 ILE A CA 1
ATOM 1470 C C . ILE A 1 194 ? -0.268 1.034 -14.928 1.00 96.50 194 ILE A C 1
ATOM 1472 O O . ILE A 1 194 ? 0.592 1.512 -15.666 1.00 96.50 194 ILE A O 1
ATOM 1476 N N . ARG A 1 195 ? -1.571 1.092 -15.232 1.00 94.50 195 ARG A N 1
ATOM 1477 C CA . ARG A 1 195 ? -2.055 1.671 -16.490 1.00 94.50 195 ARG A CA 1
ATOM 1478 C C . ARG A 1 195 ? -1.611 3.125 -16.653 1.00 94.50 195 ARG A C 1
ATOM 1480 O O . ARG A 1 195 ? -1.114 3.487 -17.715 1.00 94.50 195 ARG A O 1
ATOM 1487 N N . SER A 1 196 ? -1.763 3.948 -15.617 1.00 94.25 196 SER A N 1
ATOM 1488 C CA . SER A 1 196 ? -1.314 5.344 -15.627 1.00 94.25 196 SER A CA 1
ATOM 1489 C C . SER A 1 196 ? 0.189 5.437 -15.901 1.00 94.25 196 SER A C 1
ATOM 1491 O O . SER A 1 196 ? 0.609 6.168 -16.795 1.00 94.25 196 SER A O 1
ATOM 1493 N N . GLN A 1 197 ? 0.998 4.634 -15.206 1.00 94.94 197 GLN A N 1
ATOM 1494 C CA . GLN A 1 197 ? 2.451 4.618 -15.359 1.00 94.94 197 GLN A CA 1
ATOM 1495 C C . GLN A 1 197 ? 2.897 4.223 -16.773 1.00 94.94 197 GLN A C 1
ATOM 1497 O O . GLN A 1 197 ? 3.789 4.862 -17.332 1.00 94.94 197 GLN A O 1
ATOM 1502 N N . ILE A 1 198 ? 2.263 3.209 -17.363 1.00 93.62 198 ILE A N 1
ATOM 1503 C CA . ILE A 1 198 ? 2.552 2.737 -18.723 1.00 93.62 198 ILE A CA 1
ATOM 1504 C C . ILE A 1 198 ? 2.148 3.790 -19.764 1.00 93.62 198 ILE A C 1
ATOM 1506 O O . ILE A 1 198 ? 2.896 4.060 -20.704 1.00 93.62 198 ILE A O 1
ATOM 1510 N N . MET A 1 199 ? 0.989 4.427 -19.583 1.00 90.50 199 MET A N 1
ATOM 1511 C CA . MET A 1 199 ? 0.430 5.369 -20.558 1.00 90.50 199 MET A CA 1
ATOM 1512 C C . MET A 1 199 ? 1.037 6.777 -20.492 1.00 90.50 199 MET A C 1
ATOM 1514 O O . MET A 1 199 ? 0.836 7.551 -21.425 1.00 90.50 199 MET A O 1
ATOM 1518 N N . GLN A 1 200 ? 1.806 7.116 -19.448 1.00 90.62 200 GLN A N 1
ATOM 1519 C CA . GLN A 1 200 ? 2.485 8.418 -19.332 1.00 90.62 200 GLN A CA 1
ATOM 1520 C C . GLN A 1 200 ? 3.340 8.754 -20.562 1.00 90.62 200 GLN A C 1
ATOM 1522 O O . GLN A 1 200 ? 3.391 9.906 -20.989 1.00 90.62 200 GLN A O 1
ATOM 1527 N N . LYS A 1 201 ? 4.040 7.756 -21.116 1.00 90.25 201 LYS A N 1
ATOM 1528 C CA . LYS A 1 201 ? 4.872 7.892 -22.317 1.00 90.25 201 LYS A CA 1
ATOM 1529 C C . LYS A 1 201 ? 4.647 6.684 -23.227 1.00 90.25 201 LYS A C 1
ATOM 1531 O O . LYS A 1 201 ? 5.317 5.668 -23.035 1.00 90.25 201 LYS A O 1
ATOM 1536 N N . PRO A 1 202 ? 3.732 6.782 -24.212 1.00 89.06 202 PRO A N 1
ATOM 1537 C CA . PRO A 1 202 ? 3.282 5.635 -25.003 1.00 89.06 202 PRO A CA 1
ATOM 1538 C C . PRO A 1 202 ? 4.399 4.834 -25.680 1.00 89.06 202 PRO A C 1
ATOM 1540 O O . PRO A 1 202 ? 4.315 3.613 -25.746 1.00 89.06 202 PRO A O 1
ATOM 1543 N N . HIS A 1 203 ? 5.487 5.478 -26.115 1.00 90.06 203 HIS A N 1
ATOM 1544 C CA . HIS A 1 203 ? 6.619 4.784 -26.745 1.00 90.06 203 HIS A CA 1
ATOM 1545 C C . HIS A 1 203 ? 7.403 3.872 -25.789 1.00 90.06 203 HIS A C 1
ATOM 1547 O O . HIS A 1 203 ? 8.143 3.012 -26.248 1.00 90.06 203 HIS A O 1
ATOM 1553 N N . ARG A 1 204 ? 7.244 4.031 -24.469 1.00 92.25 204 ARG A N 1
ATOM 1554 C CA . ARG A 1 204 ? 7.847 3.154 -23.450 1.00 92.25 204 ARG A CA 1
ATOM 1555 C C . ARG A 1 204 ? 6.940 1.995 -23.049 1.00 92.25 204 ARG A C 1
ATOM 1557 O O . ARG A 1 204 ? 7.378 1.112 -22.314 1.00 92.25 204 ARG A O 1
ATOM 1564 N N . ALA A 1 205 ? 5.677 2.009 -23.479 1.00 93.38 205 ALA A N 1
ATOM 1565 C CA . ALA A 1 205 ? 4.675 1.064 -23.003 1.00 93.38 205 ALA A CA 1
ATOM 1566 C C . ALA A 1 205 ? 5.088 -0.387 -23.274 1.00 93.38 205 ALA A C 1
ATOM 1568 O O . ALA A 1 205 ? 4.992 -1.225 -22.382 1.00 93.38 205 ALA A O 1
ATOM 1569 N N . HIS A 1 206 ? 5.631 -0.653 -24.467 1.00 93.75 206 HIS A N 1
ATOM 1570 C CA . HIS A 1 206 ? 6.146 -1.971 -24.829 1.00 93.75 206 HIS A CA 1
ATOM 1571 C C . HIS A 1 206 ? 7.192 -2.475 -23.825 1.00 93.75 206 HIS A C 1
ATOM 1573 O O . HIS A 1 206 ? 7.061 -3.575 -23.302 1.00 93.75 206 HIS A O 1
ATOM 1579 N N . THR A 1 207 ? 8.175 -1.643 -23.471 1.00 95.56 207 THR A N 1
ATOM 1580 C CA . THR A 1 207 ? 9.232 -1.995 -22.511 1.00 95.56 207 THR A CA 1
ATOM 1581 C C . THR A 1 207 ? 8.679 -2.313 -21.125 1.00 95.56 207 THR A C 1
ATOM 1583 O O . THR A 1 207 ? 9.120 -3.274 -20.504 1.00 95.56 207 THR A O 1
ATOM 1586 N N . PHE A 1 208 ? 7.678 -1.570 -20.644 1.00 96.50 208 PHE A N 1
ATOM 1587 C CA . PHE A 1 208 ? 7.023 -1.902 -19.377 1.00 96.50 208 PHE A CA 1
ATOM 1588 C C . PHE A 1 208 ? 6.340 -3.273 -19.412 1.00 96.50 208 PHE A C 1
ATOM 1590 O O . PHE A 1 208 ? 6.495 -4.046 -18.468 1.00 96.50 208 PHE A O 1
ATOM 1597 N N . TYR A 1 209 ? 5.618 -3.592 -20.490 1.00 96.25 209 TYR A N 1
ATOM 1598 C CA . TYR A 1 209 ? 4.996 -4.908 -20.635 1.00 96.25 209 TYR A CA 1
ATOM 1599 C C . TYR A 1 209 ? 6.035 -6.026 -20.736 1.00 96.25 209 TYR A C 1
ATOM 1601 O O . TYR A 1 209 ? 5.857 -7.051 -20.093 1.00 96.25 209 TYR A O 1
ATOM 1609 N N . GLN A 1 210 ? 7.138 -5.826 -21.460 1.00 97.00 210 GLN A N 1
ATOM 1610 C CA . GLN A 1 210 ? 8.211 -6.823 -21.542 1.00 97.00 210 GLN A CA 1
ATOM 1611 C C . GLN A 1 210 ? 8.860 -7.092 -20.180 1.00 97.00 210 GLN A C 1
ATOM 1613 O O . GLN A 1 210 ? 9.091 -8.241 -19.823 1.00 97.00 210 GLN A O 1
ATOM 1618 N N . VAL A 1 211 ? 9.094 -6.056 -19.367 1.00 97.44 211 VAL A N 1
ATOM 1619 C CA . VAL A 1 211 ? 9.623 -6.242 -18.004 1.00 97.44 211 VAL A CA 1
ATOM 1620 C C . VAL A 1 211 ? 8.624 -6.987 -17.113 1.00 97.44 211 VAL A C 1
ATOM 1622 O O . VAL A 1 211 ? 9.025 -7.888 -16.378 1.00 97.44 211 VAL A O 1
ATOM 1625 N N . LEU A 1 212 ? 7.328 -6.658 -17.188 1.00 97.75 212 LEU A N 1
ATOM 1626 C CA . LEU A 1 212 ? 6.289 -7.405 -16.468 1.00 97.75 212 LEU A CA 1
ATOM 1627 C C . LEU A 1 212 ? 6.230 -8.872 -16.912 1.00 97.75 212 LEU A C 1
ATOM 1629 O O . LEU A 1 212 ? 6.070 -9.751 -16.069 1.00 97.75 212 LEU A O 1
ATOM 1633 N N . ASP A 1 213 ? 6.348 -9.147 -18.208 1.00 97.88 213 ASP A N 1
ATOM 1634 C CA . ASP A 1 213 ? 6.304 -10.510 -18.741 1.00 97.88 213 ASP A CA 1
ATOM 1635 C C . ASP A 1 213 ? 7.546 -11.312 -18.328 1.00 97.88 213 ASP A C 1
ATOM 1637 O O . ASP A 1 213 ? 7.440 -12.423 -17.809 1.00 97.88 213 ASP A O 1
ATOM 1641 N N . PHE A 1 214 ? 8.731 -10.706 -18.424 1.00 97.69 214 PHE A N 1
ATOM 1642 C CA . PHE A 1 214 ? 10.000 -11.324 -18.041 1.00 97.69 214 PHE A CA 1
ATOM 1643 C C . PHE A 1 214 ? 10.069 -11.695 -16.550 1.00 97.69 214 PHE A C 1
ATOM 1645 O O . PHE A 1 214 ? 10.647 -12.728 -16.192 1.00 97.69 214 PHE A O 1
ATOM 1652 N N . CYS A 1 215 ? 9.444 -10.881 -15.692 1.00 98.25 215 CYS A N 1
ATOM 1653 C CA . CYS A 1 215 ? 9.347 -11.091 -14.245 1.00 98.25 215 CYS A CA 1
ATOM 1654 C C . CYS A 1 215 ? 8.165 -11.986 -13.814 1.00 98.25 215 CYS A C 1
ATOM 1656 O O . CYS A 1 215 ? 7.944 -12.174 -12.614 1.00 98.25 215 CYS A O 1
ATOM 1658 N N . THR A 1 216 ? 7.401 -12.575 -14.749 1.00 97.75 216 THR A N 1
ATOM 1659 C CA . THR A 1 216 ? 6.417 -13.629 -14.406 1.00 97.75 216 THR A CA 1
ATOM 1660 C C . THR A 1 216 ? 7.092 -14.849 -13.778 1.00 97.75 216 THR A C 1
ATOM 1662 O O . THR A 1 216 ? 6.503 -15.527 -12.938 1.00 97.75 216 THR A O 1
ATOM 1665 N N . THR A 1 217 ? 8.354 -15.082 -14.142 1.00 96.75 217 THR A N 1
ATOM 1666 C CA . THR A 1 217 ? 9.304 -15.909 -13.394 1.00 96.75 217 THR A CA 1
ATOM 1667 C C . THR A 1 217 ? 10.176 -14.986 -12.537 1.00 96.75 217 THR A C 1
ATOM 1669 O O . THR A 1 217 ? 10.577 -13.947 -13.049 1.00 96.75 217 THR A O 1
ATOM 1672 N N . PRO A 1 218 ? 10.510 -15.319 -11.275 1.00 97.56 218 PRO A N 1
ATOM 1673 C CA . PRO A 1 218 ? 11.338 -14.450 -10.435 1.00 97.56 218 PRO A CA 1
ATOM 1674 C C . PRO A 1 218 ? 12.684 -14.089 -11.083 1.00 97.56 218 PRO A C 1
ATOM 1676 O O . PRO A 1 218 ? 13.412 -14.984 -11.514 1.00 97.56 218 PRO A O 1
ATOM 1679 N N . ARG A 1 219 ? 13.032 -12.793 -11.120 1.00 97.88 219 ARG A N 1
ATOM 1680 C CA . ARG A 1 219 ? 14.279 -12.280 -11.726 1.00 97.88 219 ARG A CA 1
ATOM 1681 C C . ARG A 1 219 ? 15.085 -11.399 -10.789 1.00 97.88 219 ARG A C 1
ATOM 1683 O O . ARG A 1 219 ? 14.563 -10.476 -10.167 1.00 97.88 219 ARG A O 1
ATOM 1690 N N . LYS A 1 220 ? 16.395 -11.616 -10.734 1.00 97.12 220 LYS A N 1
ATOM 1691 C CA . LYS A 1 220 ? 17.328 -10.681 -10.100 1.00 97.12 220 LYS A CA 1
ATOM 1692 C C . LYS A 1 220 ? 17.657 -9.538 -11.050 1.00 97.12 220 LYS A C 1
ATOM 1694 O O . LYS A 1 220 ? 17.612 -9.678 -12.269 1.00 97.12 220 LYS A O 1
ATOM 1699 N N . PHE A 1 221 ? 18.061 -8.406 -10.483 1.00 96.44 221 PHE A N 1
ATOM 1700 C CA . PHE A 1 221 ? 18.369 -7.218 -11.274 1.00 96.44 221 PHE A CA 1
ATOM 1701 C C . PHE A 1 221 ? 19.427 -7.439 -12.380 1.00 96.44 221 PHE A C 1
ATOM 1703 O O . PHE A 1 221 ? 19.181 -6.984 -13.495 1.00 96.44 221 PHE A O 1
ATOM 1710 N N . PRO A 1 222 ? 20.534 -8.188 -12.169 1.00 97.31 222 PRO A N 1
ATOM 1711 C CA . PRO A 1 222 ? 21.484 -8.476 -13.247 1.00 97.31 222 PRO A CA 1
ATOM 1712 C C . PRO A 1 222 ? 20.866 -9.220 -14.440 1.00 97.31 222 PRO A C 1
ATOM 1714 O O . PRO A 1 222 ? 21.197 -8.915 -15.580 1.00 97.31 222 PRO A O 1
ATOM 1717 N N . GLU A 1 223 ? 19.917 -10.133 -14.201 1.00 97.69 223 GLU A N 1
ATOM 1718 C CA . GLU A 1 223 ? 19.212 -10.843 -15.278 1.00 97.69 223 GLU A CA 1
ATOM 1719 C C . GLU A 1 223 ? 18.350 -9.882 -16.102 1.00 97.69 223 GLU A C 1
ATOM 1721 O O . GLU A 1 223 ? 18.309 -9.974 -17.326 1.00 97.69 223 GLU A O 1
ATOM 1726 N N . ILE A 1 224 ? 17.696 -8.922 -15.440 1.00 96.62 224 ILE A N 1
ATOM 1727 C CA . ILE A 1 224 ? 16.929 -7.867 -16.113 1.00 96.62 224 ILE A CA 1
ATOM 1728 C C . ILE A 1 224 ? 17.876 -6.975 -16.925 1.00 96.62 224 ILE A C 1
ATOM 1730 O O . ILE A 1 224 ? 17.579 -6.633 -18.064 1.00 96.62 224 ILE A O 1
ATOM 1734 N N . GLN A 1 225 ? 19.044 -6.614 -16.387 1.00 95.69 225 GLN A N 1
ATOM 1735 C CA . GLN A 1 225 ? 20.029 -5.832 -17.138 1.00 95.69 225 GLN A CA 1
ATOM 1736 C C . GLN A 1 225 ? 20.525 -6.561 -18.387 1.00 95.69 225 GLN A C 1
ATOM 1738 O O . GLN A 1 225 ? 20.700 -5.924 -19.423 1.00 95.69 225 GLN A O 1
ATOM 1743 N N . ASP A 1 226 ? 20.767 -7.867 -18.292 1.00 96.38 226 ASP A N 1
ATOM 1744 C CA . ASP A 1 226 ? 21.205 -8.669 -19.430 1.00 96.38 226 ASP A CA 1
ATOM 1745 C C . ASP A 1 226 ? 20.096 -8.827 -20.473 1.00 96.38 226 ASP A C 1
ATOM 1747 O O . ASP A 1 226 ? 20.380 -8.721 -21.664 1.00 96.38 226 ASP A O 1
ATOM 1751 N N . TYR A 1 227 ? 18.838 -8.941 -20.045 1.00 95.81 227 TYR A N 1
ATOM 1752 C CA . TYR A 1 227 ? 17.679 -8.917 -20.937 1.00 95.81 227 TYR A CA 1
ATOM 1753 C C . TYR A 1 227 ? 17.624 -7.626 -21.776 1.00 95.81 227 TYR A C 1
ATOM 1755 O O . TYR A 1 227 ? 17.528 -7.682 -22.999 1.00 95.81 227 TYR A O 1
ATOM 1763 N N . PHE A 1 228 ? 17.843 -6.459 -21.157 1.00 94.56 228 PHE A N 1
ATOM 1764 C CA . PHE A 1 228 ? 17.942 -5.172 -21.870 1.00 94.56 228 PHE A CA 1
ATOM 1765 C C . PHE A 1 228 ? 19.130 -5.045 -22.834 1.00 94.56 228 PHE A C 1
ATOM 1767 O O . PHE A 1 228 ? 19.121 -4.152 -23.676 1.00 94.56 228 PHE A O 1
ATOM 1774 N N . LYS A 1 229 ? 20.171 -5.874 -22.704 1.00 92.12 229 LYS A N 1
ATOM 1775 C CA . LYS A 1 229 ? 21.303 -5.891 -23.648 1.00 92.12 229 LYS A CA 1
ATOM 1776 C C . LYS A 1 229 ? 21.065 -6.828 -24.830 1.00 92.12 229 LYS A C 1
ATOM 1778 O O . LYS A 1 229 ? 21.750 -6.683 -25.836 1.00 92.12 229 LYS A O 1
ATOM 1783 N N . GLN A 1 230 ? 20.199 -7.826 -24.663 1.00 92.81 230 GLN A N 1
ATOM 1784 C CA . GLN A 1 230 ? 19.940 -8.871 -25.654 1.00 92.81 230 GLN A CA 1
ATOM 1785 C C . GLN A 1 230 ? 18.775 -8.510 -26.579 1.00 92.81 230 GLN A C 1
ATOM 1787 O O . GLN A 1 230 ? 18.792 -8.898 -27.742 1.00 92.81 230 GLN A O 1
ATOM 1792 N N . GLU A 1 231 ? 17.794 -7.763 -26.074 1.00 89.62 231 GLU A N 1
ATOM 1793 C CA . GLU A 1 231 ? 16.607 -7.363 -26.827 1.00 89.62 231 GLU A CA 1
ATOM 1794 C C . GLU A 1 231 ? 16.738 -5.938 -27.379 1.00 89.62 231 GLU A C 1
ATOM 1796 O O . GLU A 1 231 ? 16.670 -4.956 -26.633 1.00 89.62 231 GLU A O 1
ATOM 1801 N N . ASP A 1 232 ? 16.865 -5.819 -28.701 1.00 82.75 232 ASP A N 1
ATOM 1802 C CA . ASP A 1 232 ? 16.995 -4.528 -29.394 1.00 82.75 232 ASP A CA 1
ATOM 1803 C C . ASP A 1 232 ? 15.699 -3.686 -29.362 1.00 82.75 232 ASP A C 1
ATOM 1805 O O . ASP A 1 232 ? 15.744 -2.461 -29.502 1.00 82.75 232 ASP A O 1
ATOM 1809 N N . ASP A 1 233 ? 14.546 -4.324 -29.130 1.00 85.94 233 ASP A N 1
ATOM 1810 C CA . ASP A 1 233 ? 13.222 -3.684 -29.106 1.00 85.94 233 ASP A CA 1
ATOM 1811 C C . ASP A 1 233 ? 12.908 -2.976 -27.767 1.00 85.94 233 ASP A C 1
ATOM 1813 O O . ASP A 1 233 ? 11.880 -2.298 -27.624 1.00 85.94 233 ASP A O 1
ATOM 1817 N N . LEU A 1 234 ? 13.783 -3.097 -26.758 1.00 88.56 234 LEU A N 1
ATOM 1818 C CA . LEU A 1 234 ? 13.612 -2.436 -25.465 1.00 88.56 234 LEU A CA 1
ATOM 1819 C C . LEU A 1 234 ? 14.132 -0.996 -25.479 1.00 88.56 234 LEU A C 1
ATOM 1821 O O . LEU A 1 234 ? 15.271 -0.688 -25.825 1.00 88.56 234 LEU A O 1
ATOM 1825 N N . VAL A 1 235 ? 13.290 -0.074 -25.017 1.00 85.62 235 VAL A N 1
ATOM 1826 C CA . VAL A 1 235 ? 13.563 1.358 -25.087 1.00 85.62 235 VAL A CA 1
ATOM 1827 C C . VAL A 1 235 ? 14.306 1.815 -23.834 1.00 85.62 235 VAL A C 1
ATOM 1829 O O . VAL A 1 235 ? 13.730 1.927 -22.754 1.00 85.62 235 VAL A O 1
ATOM 1832 N N . LEU A 1 236 ? 15.573 2.200 -23.974 1.00 84.44 236 LEU A N 1
ATOM 1833 C CA . LEU A 1 236 ? 16.302 2.986 -22.968 1.00 84.44 236 LEU A CA 1
ATOM 1834 C C . LEU A 1 236 ? 16.190 4.477 -23.314 1.00 84.44 236 LEU A C 1
ATOM 1836 O O . LEU A 1 236 ? 17.098 5.075 -23.896 1.00 84.44 236 LEU A O 1
ATOM 1840 N N . ASP A 1 237 ? 15.022 5.054 -23.012 1.00 79.94 237 ASP A N 1
ATOM 1841 C CA . ASP A 1 237 ? 14.675 6.426 -23.400 1.00 79.94 237 ASP A CA 1
ATOM 1842 C C . ASP A 1 237 ? 15.655 7.459 -22.822 1.00 79.94 237 ASP A C 1
ATOM 1844 O O . ASP A 1 237 ? 16.258 7.251 -21.771 1.00 79.94 237 ASP A O 1
ATOM 1848 N N . THR A 1 238 ? 15.794 8.600 -23.488 1.00 79.31 238 THR A N 1
ATOM 1849 C CA . THR A 1 238 ? 16.737 9.658 -23.114 1.00 79.31 238 THR A CA 1
ATOM 1850 C C . THR A 1 238 ? 15.988 10.831 -22.482 1.00 79.31 238 THR A C 1
ATOM 1852 O O . THR A 1 238 ? 15.085 11.400 -23.089 1.00 79.31 238 THR A O 1
ATOM 1855 N N . VAL A 1 239 ? 16.328 11.193 -21.241 1.00 71.88 239 VAL A N 1
ATOM 1856 C CA . VAL A 1 239 ? 15.646 12.279 -20.502 1.00 71.88 239 VAL A CA 1
ATOM 1857 C C . VAL A 1 239 ? 16.267 13.643 -20.811 1.00 71.88 239 VAL A C 1
ATOM 1859 O O . VAL A 1 239 ? 15.561 14.646 -20.885 1.00 71.88 239 VAL A O 1
ATOM 1862 N N . GLN A 1 240 ? 17.581 13.671 -21.025 1.00 68.12 240 GLN A N 1
ATOM 1863 C CA . GLN A 1 240 ? 18.378 14.825 -21.447 1.00 68.12 240 GLN A CA 1
ATOM 1864 C C . GLN A 1 240 ? 19.507 14.328 -22.346 1.00 68.12 240 GLN A C 1
ATOM 1866 O O . GLN A 1 240 ? 19.843 13.145 -22.291 1.00 68.12 240 GLN A O 1
ATOM 1871 N N . ALA A 1 241 ? 20.117 15.203 -23.150 1.00 56.41 241 ALA A N 1
ATOM 1872 C CA . ALA A 1 241 ? 21.259 14.824 -23.980 1.00 56.41 241 ALA A CA 1
ATOM 1873 C C . ALA A 1 241 ? 22.308 14.070 -23.132 1.00 56.41 241 ALA A C 1
ATOM 1875 O O . ALA A 1 241 ? 22.814 14.602 -22.147 1.00 56.41 241 ALA A O 1
ATOM 1876 N N . ASN A 1 242 ? 22.582 12.816 -23.507 1.00 66.69 242 ASN A N 1
ATOM 1877 C CA . ASN A 1 242 ? 23.486 11.860 -22.846 1.00 66.69 242 ASN A CA 1
ATOM 1878 C C . ASN A 1 242 ? 23.007 11.196 -21.537 1.00 66.69 242 ASN A C 1
ATOM 1880 O O . ASN A 1 242 ? 23.782 10.464 -20.928 1.00 66.69 242 ASN A O 1
ATOM 1884 N N . GLN A 1 243 ? 21.748 11.360 -21.124 1.00 75.75 243 GLN A N 1
ATOM 1885 C CA . GLN A 1 243 ? 21.172 10.630 -19.985 1.00 75.75 243 GLN A CA 1
ATOM 1886 C C . GLN A 1 243 ? 20.099 9.645 -20.448 1.00 75.75 243 GLN A C 1
ATOM 1888 O O . GLN A 1 243 ? 18.918 9.992 -20.562 1.00 75.75 243 GLN A O 1
ATOM 1893 N N . LYS A 1 244 ? 20.527 8.406 -20.710 1.00 84.25 244 LYS A N 1
ATOM 1894 C CA . LYS A 1 244 ? 19.626 7.275 -20.950 1.00 84.25 244 LYS A CA 1
ATOM 1895 C C . LYS A 1 244 ? 19.093 6.746 -19.625 1.00 84.25 244 LYS A C 1
ATOM 1897 O O . LYS A 1 244 ? 19.834 6.637 -18.650 1.00 84.25 244 LYS A O 1
ATOM 1902 N N . LEU A 1 245 ? 17.816 6.392 -19.609 1.00 88.06 245 LEU A N 1
ATOM 1903 C CA . LEU A 1 245 ? 17.235 5.627 -18.519 1.00 88.06 245 LEU A CA 1
ATOM 1904 C C . LEU A 1 245 ? 17.924 4.269 -18.417 1.00 88.06 245 LEU A C 1
ATOM 1906 O O . LEU A 1 245 ? 18.311 3.685 -19.426 1.00 88.06 245 LEU A O 1
ATOM 1910 N N . SER A 1 246 ? 18.071 3.782 -17.192 1.00 90.31 246 SER A N 1
ATOM 1911 C CA . SER A 1 246 ? 18.553 2.437 -16.896 1.00 90.31 246 SER A CA 1
ATOM 1912 C C . SER A 1 246 ? 17.374 1.459 -16.765 1.00 90.31 246 SER A C 1
ATOM 1914 O O . SER A 1 246 ? 16.246 1.892 -16.524 1.00 90.31 246 SER A O 1
ATOM 1916 N N . PRO A 1 247 ? 17.612 0.138 -16.852 1.00 93.50 247 PRO A N 1
ATOM 1917 C CA . PRO A 1 247 ? 16.595 -0.871 -16.537 1.00 93.50 247 PRO A CA 1
ATOM 1918 C C . PRO A 1 247 ? 15.964 -0.692 -15.147 1.00 93.50 247 PRO A C 1
ATOM 1920 O O . PRO A 1 247 ? 14.770 -0.919 -14.980 1.00 93.50 247 PRO A O 1
ATOM 1923 N N . ASP A 1 248 ? 16.743 -0.208 -14.173 1.00 94.88 248 ASP A N 1
ATOM 1924 C CA . ASP A 1 248 ? 16.294 0.082 -12.803 1.00 94.88 248 ASP A CA 1
ATOM 1925 C C . ASP A 1 248 ? 15.115 1.058 -12.766 1.00 94.88 248 ASP A C 1
ATOM 1927 O O . ASP A 1 248 ? 14.167 0.859 -12.017 1.00 94.88 248 ASP A O 1
ATOM 1931 N N . PHE A 1 249 ? 15.099 2.050 -13.664 1.00 94.88 249 PHE A N 1
ATOM 1932 C CA . PHE A 1 249 ? 13.966 2.964 -13.787 1.00 94.88 249 PHE A CA 1
ATOM 1933 C C . PHE A 1 249 ? 12.657 2.218 -14.072 1.00 94.88 249 PHE A C 1
ATOM 1935 O O . PHE A 1 249 ? 11.619 2.564 -13.515 1.00 94.88 249 PHE A O 1
ATOM 1942 N N . TYR A 1 250 ? 12.675 1.223 -14.960 1.00 96.25 250 TYR A N 1
ATOM 1943 C CA . TYR A 1 250 ? 11.465 0.481 -15.317 1.00 96.25 250 TYR A CA 1
ATOM 1944 C C . TYR A 1 250 ? 10.985 -0.385 -14.156 1.00 96.25 250 TYR A C 1
ATOM 1946 O O . TYR A 1 250 ? 9.787 -0.409 -13.874 1.00 96.25 250 TYR A O 1
ATOM 1954 N N . VAL A 1 251 ? 11.923 -1.032 -13.463 1.00 97.06 251 VAL A N 1
ATOM 1955 C CA . VAL A 1 251 ? 11.652 -1.831 -12.266 1.00 97.06 251 VAL A CA 1
ATOM 1956 C C . VAL A 1 251 ? 11.048 -0.961 -11.159 1.00 97.06 251 VAL A C 1
ATOM 1958 O O . VAL A 1 251 ? 9.930 -1.235 -10.736 1.00 97.06 251 VAL A O 1
ATOM 1961 N N . ASP A 1 252 ? 11.709 0.139 -10.782 1.00 95.38 252 ASP A N 1
ATOM 1962 C CA . ASP A 1 252 ? 11.254 1.086 -9.749 1.00 95.38 252 ASP A CA 1
ATOM 1963 C C . ASP A 1 252 ? 9.847 1.626 -10.039 1.00 95.38 252 ASP A C 1
ATOM 1965 O O . ASP A 1 252 ? 8.994 1.735 -9.156 1.00 95.38 252 ASP A O 1
ATOM 1969 N N . ARG A 1 253 ? 9.562 1.955 -11.304 1.00 95.94 253 ARG A N 1
ATOM 1970 C CA . ARG A 1 253 ? 8.248 2.475 -11.704 1.00 95.94 253 ARG A CA 1
ATOM 1971 C C . ARG A 1 253 ? 7.156 1.419 -11.643 1.00 95.94 253 ARG A C 1
ATOM 1973 O O . ARG A 1 253 ? 6.037 1.758 -11.262 1.00 95.94 253 ARG A O 1
ATOM 1980 N N . LEU A 1 254 ? 7.456 0.175 -12.012 1.00 96.94 254 LEU A N 1
ATOM 1981 C CA . LEU A 1 254 ? 6.496 -0.923 -11.918 1.00 96.94 254 LEU A CA 1
ATOM 1982 C C . LEU A 1 254 ? 6.270 -1.351 -10.470 1.00 96.94 254 LEU A C 1
ATOM 1984 O O . LEU A 1 254 ? 5.124 -1.579 -10.098 1.00 96.94 254 LEU A O 1
ATOM 1988 N N . GLU A 1 255 ? 7.313 -1.390 -9.645 1.00 95.19 255 GLU A N 1
ATOM 1989 C CA . GLU A 1 255 ? 7.195 -1.621 -8.204 1.00 95.19 255 GLU A CA 1
ATOM 1990 C C . GLU A 1 255 ? 6.310 -0.548 -7.560 1.00 95.19 255 GLU A C 1
ATOM 1992 O O . GLU A 1 255 ? 5.291 -0.855 -6.946 1.00 95.19 255 GLU A O 1
ATOM 1997 N N . LYS A 1 256 ? 6.602 0.738 -7.798 1.00 93.31 256 LYS A N 1
ATOM 1998 C CA . LYS A 1 256 ? 5.782 1.844 -7.274 1.00 93.31 256 LYS A CA 1
ATOM 1999 C C . LYS A 1 256 ? 4.350 1.855 -7.812 1.00 93.31 256 LYS A C 1
ATOM 2001 O O . LYS A 1 256 ? 3.465 2.455 -7.199 1.00 93.31 256 LYS A O 1
ATOM 2006 N N . ALA A 1 257 ? 4.103 1.244 -8.962 1.00 95.44 257 ALA A N 1
ATOM 2007 C CA . ALA A 1 257 ? 2.760 1.090 -9.497 1.00 95.44 257 ALA A CA 1
ATOM 2008 C C . ALA A 1 257 ? 2.021 -0.139 -8.931 1.00 95.44 257 ALA A C 1
ATOM 2010 O O . ALA A 1 257 ? 0.816 -0.250 -9.141 1.00 95.44 257 ALA A O 1
ATOM 2011 N N . GLY A 1 258 ? 2.711 -1.032 -8.213 1.00 95.44 258 GLY A N 1
ATOM 2012 C CA . GLY A 1 258 ? 2.173 -2.299 -7.716 1.00 95.44 258 GLY A CA 1
ATOM 2013 C C . GLY A 1 258 ? 2.166 -3.421 -8.762 1.00 95.44 258 GLY A C 1
ATOM 2014 O O . GLY A 1 258 ? 1.435 -4.395 -8.606 1.00 95.44 258 GLY A O 1
ATOM 2015 N N . GLY A 1 259 ? 2.927 -3.286 -9.853 1.00 96.94 259 GLY A N 1
ATOM 2016 C CA . GLY A 1 259 ? 3.067 -4.297 -10.911 1.00 96.94 259 GLY A CA 1
ATOM 2017 C C . GLY A 1 259 ? 4.177 -5.320 -10.654 1.00 96.94 259 GLY A C 1
ATOM 2018 O O . GLY A 1 259 ? 4.073 -6.460 -11.105 1.00 96.94 259 GLY A O 1
ATOM 2019 N N . LEU A 1 260 ? 5.207 -4.930 -9.901 1.00 97.12 260 LEU A N 1
ATOM 2020 C CA . LEU A 1 260 ? 6.267 -5.811 -9.410 1.00 97.12 260 LEU A CA 1
ATOM 2021 C C . LEU A 1 260 ? 6.325 -5.759 -7.882 1.00 97.12 260 LEU A C 1
ATOM 2023 O O . LEU A 1 260 ? 5.971 -4.748 -7.282 1.00 97.12 260 LEU A O 1
ATOM 2027 N N . VAL A 1 261 ? 6.805 -6.838 -7.274 1.00 95.19 261 VAL A N 1
ATOM 2028 C CA . VAL A 1 261 ? 7.123 -6.919 -5.844 1.00 95.19 261 VAL A CA 1
ATOM 2029 C C . VAL A 1 261 ? 8.462 -7.629 -5.655 1.00 95.19 261 VAL A C 1
ATOM 2031 O O . VAL A 1 261 ? 8.810 -8.528 -6.428 1.00 95.19 261 VAL A O 1
ATOM 2034 N N . TRP A 1 262 ? 9.226 -7.217 -4.645 1.00 94.12 262 TRP A N 1
ATOM 2035 C CA . TRP A 1 262 ? 10.486 -7.856 -4.281 1.00 94.12 262 TRP A CA 1
ATOM 2036 C C . TRP A 1 262 ? 10.261 -8.995 -3.281 1.00 94.12 262 TRP A C 1
ATOM 2038 O O . TRP A 1 262 ? 9.742 -8.781 -2.191 1.00 94.12 262 TRP A O 1
ATOM 2048 N N . ARG A 1 263 ? 10.699 -10.207 -3.640 1.00 92.94 263 ARG A N 1
ATOM 2049 C CA . ARG A 1 263 ? 10.688 -11.414 -2.786 1.00 92.94 263 ARG A CA 1
ATOM 2050 C C . ARG A 1 263 ? 12.048 -12.118 -2.813 1.00 92.94 263 ARG A C 1
ATOM 2052 O O . ARG A 1 263 ? 12.156 -13.296 -3.147 1.00 92.94 263 ARG A O 1
ATOM 2059 N N . GLY A 1 264 ? 13.126 -11.351 -2.634 1.00 91.62 264 GLY A N 1
ATOM 2060 C CA . GLY A 1 264 ? 14.506 -11.791 -2.921 1.00 91.62 264 GLY A CA 1
ATOM 2061 C C . GLY A 1 264 ? 14.868 -11.828 -4.419 1.00 91.62 264 GLY A C 1
ATOM 2062 O O . GLY A 1 264 ? 16.033 -12.006 -4.784 1.00 91.62 264 GLY A O 1
ATOM 2063 N N . ALA A 1 265 ? 13.868 -11.634 -5.274 1.00 95.81 265 ALA A N 1
ATOM 2064 C CA . ALA A 1 265 ? 13.925 -11.361 -6.701 1.00 95.81 265 ALA A CA 1
ATOM 2065 C C . ALA A 1 265 ? 12.652 -10.580 -7.081 1.00 95.81 265 ALA A C 1
ATOM 2067 O O . ALA A 1 265 ? 11.666 -10.612 -6.339 1.00 95.81 265 ALA A O 1
ATOM 2068 N N . TRP A 1 266 ? 12.656 -9.891 -8.219 1.00 97.56 266 TRP A N 1
ATOM 2069 C CA . TRP A 1 266 ? 11.476 -9.209 -8.744 1.00 97.56 266 TRP A CA 1
ATOM 2070 C C . TRP A 1 266 ? 10.483 -10.217 -9.304 1.00 97.56 266 TRP A C 1
ATOM 2072 O O . TRP A 1 266 ? 10.848 -11.069 -10.116 1.00 97.56 266 TRP A O 1
ATOM 2082 N N . VAL A 1 267 ? 9.233 -10.102 -8.864 1.00 97.62 267 VAL A N 1
ATOM 2083 C CA . VAL A 1 267 ? 8.130 -10.973 -9.272 1.00 97.62 267 VAL A CA 1
ATOM 2084 C C . VAL A 1 267 ? 6.952 -10.122 -9.712 1.00 97.62 267 VAL A C 1
ATOM 2086 O O . VAL A 1 267 ? 6.582 -9.158 -9.040 1.00 97.62 267 VAL A O 1
ATOM 2089 N N . THR A 1 268 ? 6.334 -10.498 -10.824 1.00 98.25 268 THR A N 1
ATOM 2090 C CA . THR A 1 268 ? 5.114 -9.850 -11.306 1.00 98.25 268 THR A CA 1
ATOM 2091 C C . THR A 1 268 ? 3.929 -10.166 -10.403 1.00 98.25 268 THR A C 1
ATOM 2093 O O . THR A 1 268 ? 3.588 -11.330 -10.175 1.00 98.25 268 THR A O 1
ATOM 2096 N N . THR A 1 269 ? 3.290 -9.111 -9.895 1.00 97.12 269 THR A N 1
ATOM 2097 C CA . THR A 1 269 ? 2.097 -9.207 -9.042 1.00 97.12 269 THR A CA 1
ATOM 2098 C C . THR A 1 269 ? 0.880 -9.649 -9.853 1.00 97.12 269 THR A C 1
ATOM 2100 O O . THR A 1 269 ? 0.882 -9.614 -11.086 1.00 97.12 269 THR A O 1
ATOM 2103 N N . ASP A 1 270 ? -0.210 -10.018 -9.183 1.00 96.56 270 ASP A N 1
ATOM 2104 C CA . ASP A 1 270 ? -1.442 -10.389 -9.888 1.00 96.56 270 ASP A CA 1
ATOM 2105 C C . ASP A 1 270 ? -2.044 -9.214 -10.669 1.00 96.56 270 ASP A C 1
ATOM 2107 O O . ASP A 1 270 ? -2.521 -9.404 -11.787 1.00 96.56 270 ASP A O 1
ATOM 2111 N N . ALA A 1 271 ? -1.921 -7.983 -10.164 1.00 96.06 271 ALA A N 1
ATOM 2112 C CA . ALA A 1 271 ? -2.286 -6.786 -10.920 1.00 96.06 271 ALA A CA 1
ATOM 2113 C C . ALA A 1 271 ? -1.389 -6.578 -12.155 1.00 96.06 271 ALA A C 1
ATOM 2115 O O . ALA A 1 271 ? -1.880 -6.201 -13.220 1.00 96.06 271 ALA A O 1
ATOM 2116 N N . GLY A 1 272 ? -0.087 -6.869 -12.048 1.00 97.19 272 GLY A N 1
ATOM 2117 C CA . GLY A 1 272 ? 0.835 -6.866 -13.186 1.00 97.19 272 GLY A CA 1
ATOM 2118 C C . GLY A 1 272 ? 0.447 -7.888 -14.260 1.00 97.19 272 GLY A C 1
ATOM 2119 O O . GLY A 1 272 ? 0.406 -7.557 -15.445 1.00 97.19 272 GLY A O 1
ATOM 2120 N N . LYS A 1 273 ? 0.065 -9.105 -13.855 1.00 97.06 273 LYS A N 1
ATOM 2121 C CA . LYS A 1 273 ? -0.441 -10.146 -14.771 1.00 97.06 273 LYS A CA 1
ATOM 2122 C C . LYS A 1 273 ? -1.752 -9.733 -15.442 1.00 97.06 273 LYS A C 1
ATOM 2124 O O . LYS A 1 273 ? -1.926 -9.954 -16.637 1.00 97.06 273 LYS A O 1
ATOM 2129 N N . GLN A 1 274 ? -2.665 -9.098 -14.707 1.00 95.75 274 GLN A N 1
ATOM 2130 C CA . GLN A 1 274 ? -3.900 -8.552 -15.280 1.00 95.75 274 GLN A CA 1
ATOM 2131 C C . GLN A 1 274 ? -3.611 -7.453 -16.312 1.00 95.75 274 GLN A C 1
ATOM 2133 O O . GLN A 1 274 ? -4.247 -7.417 -17.368 1.00 95.75 274 GLN A O 1
ATOM 2138 N N . ALA A 1 275 ? -2.628 -6.586 -16.051 1.00 94.50 275 ALA A N 1
ATOM 2139 C CA . ALA A 1 275 ? -2.195 -5.574 -17.012 1.00 94.50 275 ALA A CA 1
ATOM 2140 C C . ALA A 1 275 ? -1.627 -6.202 -18.298 1.00 94.50 275 ALA A C 1
ATOM 2142 O O . ALA A 1 275 ? -1.915 -5.711 -19.386 1.00 94.50 275 ALA A O 1
ATOM 2143 N N . LEU A 1 276 ? -0.887 -7.314 -18.196 1.00 94.75 276 LEU A N 1
ATOM 2144 C CA . LEU A 1 276 ? -0.441 -8.087 -19.361 1.00 94.75 276 LEU A CA 1
ATOM 2145 C C . LEU A 1 276 ? -1.617 -8.684 -20.141 1.00 94.75 276 LEU A C 1
ATOM 2147 O O . LEU A 1 276 ? -1.657 -8.566 -21.360 1.00 94.75 276 LEU A O 1
ATOM 2151 N N . ALA A 1 277 ? -2.589 -9.286 -19.452 1.00 92.75 277 ALA A N 1
ATOM 2152 C CA . ALA A 1 277 ? -3.743 -9.924 -20.087 1.00 92.75 277 ALA A CA 1
ATOM 2153 C C . ALA A 1 277 ? -4.680 -8.928 -20.796 1.00 92.75 277 ALA A C 1
ATOM 2155 O O . ALA A 1 277 ? -5.355 -9.283 -21.758 1.00 92.75 277 ALA A O 1
ATOM 2156 N N . THR A 1 278 ? -4.728 -7.682 -20.321 1.00 87.12 278 THR A N 1
ATOM 2157 C CA . THR A 1 278 ? -5.583 -6.612 -20.864 1.00 87.12 278 THR A CA 1
ATOM 2158 C C . THR A 1 278 ? -4.838 -5.648 -21.782 1.00 87.12 278 THR A C 1
ATOM 2160 O O . THR A 1 278 ? -5.410 -4.636 -22.204 1.00 87.12 278 THR A O 1
ATOM 2163 N N . ARG A 1 279 ? -3.571 -5.938 -22.112 1.00 81.88 279 ARG A N 1
ATOM 2164 C CA . ARG A 1 279 ? -2.802 -5.097 -23.025 1.00 81.88 279 ARG A CA 1
ATOM 2165 C C . ARG A 1 279 ? -3.516 -5.054 -24.375 1.00 81.88 279 ARG A C 1
ATOM 2167 O O . ARG A 1 279 ? -3.876 -6.076 -24.957 1.00 81.88 279 ARG A O 1
ATOM 2174 N N . CYS A 1 280 ? -3.768 -3.844 -24.855 1.00 61.44 280 CYS A N 1
ATOM 2175 C CA . CYS A 1 280 ? -4.359 -3.654 -26.165 1.00 61.44 280 CYS A CA 1
ATOM 2176 C C . CYS A 1 280 ? -3.238 -3.853 -27.190 1.00 61.44 280 CYS A C 1
ATOM 2178 O O . CYS A 1 280 ? -2.511 -2.910 -27.501 1.00 61.44 280 CYS A O 1
ATOM 2180 N N . ASP A 1 281 ? -3.071 -5.083 -27.676 1.00 54.47 281 ASP A N 1
ATOM 2181 C CA . ASP A 1 281 ? -2.206 -5.393 -28.815 1.00 54.47 281 ASP A CA 1
ATOM 2182 C C . ASP A 1 281 ? -2.887 -4.863 -30.090 1.00 54.47 281 ASP A C 1
ATOM 2184 O O . ASP A 1 281 ? -3.365 -5.618 -30.932 1.00 54.47 281 ASP A O 1
ATOM 2188 N N . ALA A 1 282 ? -3.022 -3.539 -30.215 1.00 41.59 282 ALA A N 1
ATOM 2189 C CA . ALA A 1 282 ? -3.437 -2.935 -31.470 1.00 41.59 282 ALA A CA 1
ATOM 2190 C C . ALA A 1 282 ? -2.259 -3.070 -32.447 1.00 41.59 282 ALA A C 1
ATOM 2192 O O . ALA A 1 282 ? -1.212 -2.458 -32.206 1.00 41.59 282 ALA A O 1
ATOM 2193 N N . PRO A 1 283 ? -2.374 -3.843 -33.544 1.00 38.38 283 PRO A N 1
ATOM 2194 C CA . PRO A 1 283 ? -1.348 -3.823 -34.567 1.00 38.38 283 PRO A CA 1
ATOM 2195 C C . PRO A 1 283 ? -1.335 -2.415 -35.160 1.00 38.38 283 PRO A C 1
ATOM 2197 O O . PRO A 1 283 ? -2.310 -1.976 -35.776 1.00 38.38 283 PRO A O 1
ATOM 2200 N N . CYS A 1 284 ? -0.234 -1.693 -34.955 1.00 33.09 284 CYS A N 1
ATOM 2201 C CA . CYS A 1 284 ? 0.044 -0.480 -35.706 1.00 33.09 284 CYS A CA 1
ATOM 2202 C C . CYS A 1 284 ? 0.119 -0.909 -37.177 1.00 33.09 284 CYS A C 1
ATOM 2204 O O . CYS A 1 284 ? 1.071 -1.570 -37.597 1.00 33.09 284 CYS A O 1
ATOM 2206 N N . SER A 1 285 ? -0.961 -0.666 -37.922 1.00 34.56 285 SER A N 1
ATOM 2207 C CA . SER A 1 285 ? -0.999 -0.937 -39.354 1.00 34.5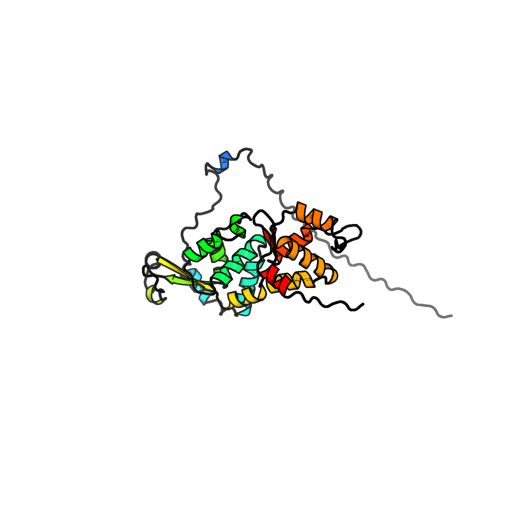6 285 SER A CA 1
ATOM 2208 C C . SER A 1 285 ? 0.071 -0.065 -40.004 1.00 34.56 285 SER A C 1
ATOM 2210 O O . SER A 1 285 ? 0.122 1.135 -39.740 1.00 34.56 285 SER A O 1
ATOM 2212 N N . LYS A 1 286 ? 0.958 -0.727 -40.752 1.00 36.38 286 LYS A N 1
ATOM 2213 C CA . LYS A 1 286 ? 2.091 -0.132 -41.467 1.00 36.38 286 LYS A CA 1
ATOM 2214 C C . LYS A 1 286 ? 1.666 0.999 -42.396 1.00 36.38 286 LYS A C 1
ATOM 2216 O O . LYS A 1 286 ? 0.576 0.870 -42.998 1.00 36.38 286 LYS A O 1
#